Protein AF-A0A660MQM1-F1 (afdb_monomer)

Mean predicted aligned error: 13.82 Å

pLDDT: mean 85.51, std 12.08, range [52.94, 98.5]

Solvent-accessible surface area (backbone atoms only — not comparable to full-atom values): 15554 Å² total; per-residue (Å²): 132,57,75,68,56,52,56,65,70,74,44,92,80,74,88,43,80,90,46,45,64,61,50,50,56,53,50,51,53,49,50,53,49,31,62,73,71,65,38,62,68,62,49,51,54,50,51,55,52,52,52,56,55,58,72,69,56,71,95,75,69,57,78,64,47,53,54,53,54,46,54,52,52,58,48,51,51,52,51,52,53,51,50,53,52,48,52,52,49,51,51,52,50,48,62,68,64,53,67,59,58,64,59,57,53,52,68,70,62,69,57,77,88,80,49,59,73,83,58,49,81,79,53,83,89,75,93,74,59,69,66,56,59,52,48,60,50,53,51,52,56,51,47,54,53,48,45,52,48,51,52,49,29,42,76,71,41,37,18,33,61,46,79,43,82,78,64,86,90,71,44,60,70,61,49,52,48,62,70,48,72,83,46,61,65,92,40,43,48,75,44,70,77,74,83,75,51,76,67,57,67,74,44,63,80,61,59,80,53,61,80,64,57,51,52,69,22,21,37,27,36,25,59,46,62,82,57,42,56,81,48,57,28,57,77,71,64,76,49,53,72,65,61,40,56,50,45,69,65,43,49,64,56,54,50,50,51,42,45,75,73,54,42,77

Nearest PDB structures (foldseek):
  5llb-assembly1_A  TM=9.821E-01  e=1.016E-15  Francisella tularensis subsp. tularensis SCHU S4
  5llf-assembly2_C  TM=9.577E-01  e=6.978E-15  Francisella tularensis subsp. tularensis SCHU S4
  3czq-assembly1_A  TM=9.202E-01  e=5.857E-15  Sinorhizobium meliloti 1021
  4yeg-assembly3_C  TM=8.859E-01  e=1.883E-14  Francisella tularensis
  4yeg-assembly2_D  TM=8.968E-01  e=4.794E-14  Francisella tularensis

Radius of gyration: 28.61 Å; Cα contacts (8 Å, |Δi|>4): 184; chains: 1; bounding box: 84×49×68 Å

Secondary structure (DSSP, 8-state):
--HHHHHHHHS-----TTTHHHHHHHHHHHHHHHHHHT-HHHHHHHHH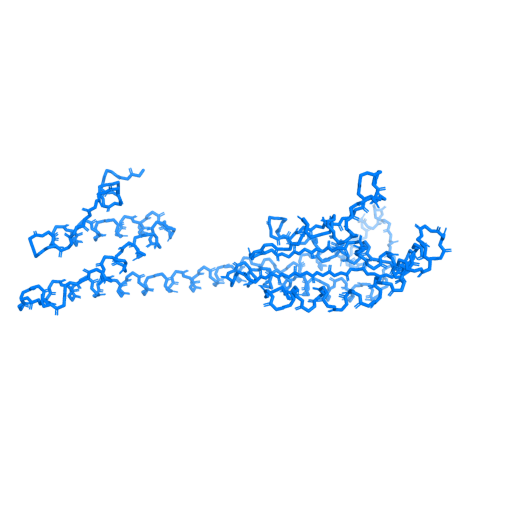HHHHHHHT--SS--HHHHHHHHHHHHHHHHHHHHHHHHHHHHHHHHHHHS--HHHHHHHH---GGGS-HHHHTTS------HHHHHHHHHHHHHHHHHHHHHHHHHHHT-BEEEEE--STTSSHHHHHHHHHTTS-TTTEEEE---S--HHHHHS-TTHHHHTTPPPTT-EEEEES-GGGGGTHHHHHT-S-HHHHHHHHHHHHHHHHHHHHTTB-

Foldseek 3Di:
DDPLLCVLPVDPDQPDLVCLVVVLVSLVVVVVVCVVVVPLVVLVVSLVSLVVNLVVDDPDDDPSRVVSVVVSVVVSVVSVVVSVVVVVVVVVVVVVVPDCVLVVVVVVDDDPVRDPPVCNVVDDDDDDDPVVNVVVNVLVVVLVVLQVVLVVQQVVQAFEEAEDDDDPPPCRVVVLCSNPVPHDPVQEEEDEDDDDDPVCVVDDVCVVVVVQGGGGSHHYYYPHDSCCLVPVCVVVVVDDPVRSVVCVVCVVVVVVVCVVVRYD

Structure (mmCIF, N/CA/C/O backbone):
data_AF-A0A660MQM1-F1
#
_entry.id   AF-A0A660MQM1-F1
#
loop_
_atom_site.group_PDB
_atom_site.id
_atom_site.type_symbol
_atom_site.label_atom_id
_atom_site.label_alt_id
_atom_site.label_comp_id
_atom_site.label_asym_id
_atom_site.label_entity_id
_atom_site.label_seq_id
_atom_site.pdbx_PDB_ins_code
_atom_site.Cartn_x
_atom_site.Cartn_y
_atom_site.Cartn_z
_atom_site.occupancy
_atom_site.B_iso_or_equiv
_atom_site.auth_seq_id
_atom_site.auth_comp_id
_atom_site.auth_asym_id
_atom_site.auth_atom_id
_atom_site.pdbx_PDB_model_num
ATOM 1 N N . MET A 1 1 ? -9.120 -16.409 31.999 1.00 52.94 1 MET A N 1
ATOM 2 C CA . MET A 1 1 ? -10.488 -15.878 31.788 1.00 52.94 1 MET A CA 1
ATOM 3 C C . MET A 1 1 ? -11.393 -16.394 32.896 1.00 52.94 1 MET A C 1
ATOM 5 O O . MET A 1 1 ? -11.226 -17.544 33.281 1.00 52.94 1 MET A O 1
ATOM 9 N N . SER A 1 2 ? -12.263 -15.558 33.475 1.00 59.19 2 SER A N 1
ATOM 10 C CA . SER A 1 2 ? -13.121 -15.989 34.592 1.00 59.19 2 SER A CA 1
ATOM 11 C C . SER A 1 2 ? -14.098 -17.085 34.143 1.00 59.19 2 SER A C 1
ATOM 13 O O . SER A 1 2 ? -14.509 -17.108 32.983 1.00 59.19 2 SER A O 1
ATOM 15 N N . SER A 1 3 ? -14.488 -17.971 35.067 1.00 67.50 3 SER A N 1
ATOM 16 C CA . SER A 1 3 ? -15.565 -18.956 34.847 1.00 67.50 3 SER A CA 1
ATOM 17 C C . SER A 1 3 ? -16.834 -18.285 34.293 1.00 67.50 3 SER A C 1
ATOM 19 O O . SER A 1 3 ? -17.452 -18.785 33.358 1.00 67.50 3 SER A O 1
ATOM 21 N N . LEU A 1 4 ? -17.128 -17.074 34.781 1.00 63.91 4 LEU A N 1
ATOM 22 C CA . LEU A 1 4 ? -18.258 -16.240 34.372 1.00 63.91 4 LEU A CA 1
ATOM 23 C C . LEU A 1 4 ? -18.193 -15.785 32.902 1.00 63.91 4 LEU A C 1
ATOM 25 O O . LEU A 1 4 ? -19.193 -15.824 32.192 1.00 63.91 4 LEU A O 1
ATOM 29 N N . PHE A 1 5 ? -17.007 -15.406 32.412 1.00 65.88 5 PHE A N 1
ATOM 30 C CA . PHE A 1 5 ? -16.815 -15.028 31.009 1.00 65.88 5 PHE A CA 1
ATOM 31 C C . PHE A 1 5 ? -17.070 -16.216 30.079 1.00 65.88 5 PHE A C 1
ATOM 33 O O . PHE A 1 5 ? -17.827 -16.120 29.120 1.00 65.88 5 PHE A O 1
ATOM 40 N N . TYR A 1 6 ? -16.505 -17.378 30.403 1.00 66.69 6 TYR A N 1
ATOM 41 C CA . TYR A 1 6 ? -16.758 -18.591 29.628 1.00 66.69 6 TYR A CA 1
ATOM 42 C C . TYR A 1 6 ? -18.241 -18.980 29.620 1.00 66.69 6 TYR A C 1
ATOM 44 O O . TYR A 1 6 ? -18.766 -19.372 28.579 1.00 66.69 6 TYR A O 1
ATOM 52 N N . GLN A 1 7 ? -18.930 -18.838 30.754 1.00 66.25 7 GLN A N 1
ATOM 53 C CA . GLN A 1 7 ? -20.357 -19.138 30.868 1.00 66.25 7 GLN A CA 1
ATOM 54 C C . GLN A 1 7 ? -21.229 -18.228 29.995 1.00 66.25 7 GLN A C 1
ATOM 56 O O . GLN A 1 7 ? -22.170 -18.729 29.385 1.00 66.25 7 GLN A O 1
ATOM 61 N N . ILE A 1 8 ? -20.901 -16.938 29.890 1.00 70.12 8 ILE A N 1
ATOM 62 C CA . ILE A 1 8 ? -21.661 -15.974 29.080 1.00 70.12 8 ILE A CA 1
ATOM 63 C C . ILE A 1 8 ? -21.422 -16.157 27.574 1.00 70.12 8 ILE A C 1
ATOM 65 O O . ILE A 1 8 ? -22.344 -16.013 26.769 1.00 70.12 8 ILE A O 1
ATOM 69 N N . PHE A 1 9 ? -20.197 -16.491 27.167 1.00 69.56 9 PHE A N 1
ATOM 70 C CA . PHE A 1 9 ? -19.832 -16.503 25.748 1.00 69.56 9 PHE A CA 1
ATOM 71 C C . PHE A 1 9 ? -19.998 -17.855 25.054 1.00 69.56 9 PHE A C 1
ATOM 73 O O . PHE A 1 9 ? -20.369 -17.863 23.879 1.00 69.56 9 PHE A O 1
ATOM 80 N N . ASN A 1 10 ? -19.792 -18.974 25.760 1.00 64.50 10 ASN A N 1
ATOM 81 C CA . ASN A 1 10 ? -19.899 -20.320 25.177 1.00 64.50 10 ASN A CA 1
ATOM 82 C C . ASN A 1 10 ? -21.278 -20.974 25.341 1.00 64.50 10 ASN A C 1
ATOM 84 O O . ASN A 1 10 ? -21.528 -22.004 24.717 1.00 64.50 10 ASN A O 1
ATOM 88 N N . LYS A 1 11 ? -22.182 -20.421 26.161 1.00 62.97 11 LYS A N 1
ATOM 89 C CA . LYS A 1 11 ? -23.572 -20.895 26.213 1.00 62.97 11 LYS A CA 1
ATOM 90 C C . LYS A 1 11 ? -24.420 -20.174 25.162 1.00 62.97 11 LYS A C 1
ATOM 92 O O . LYS A 1 11 ? -24.306 -18.961 24.977 1.00 62.97 11 LYS A O 1
ATOM 97 N N . ASN A 1 12 ? -25.315 -20.918 24.513 1.00 63.78 12 ASN A N 1
ATOM 98 C CA . ASN A 1 12 ? -26.429 -20.341 23.761 1.00 63.78 12 ASN A CA 1
ATOM 99 C C . ASN A 1 12 ? -27.420 -19.748 24.768 1.00 63.78 12 ASN A C 1
ATOM 101 O O . ASN A 1 12 ? -28.274 -20.454 25.298 1.00 63.78 12 ASN A O 1
ATOM 105 N N . ILE A 1 13 ? -27.235 -18.472 25.097 1.00 65.88 13 ILE A N 1
ATOM 106 C CA . ILE A 1 13 ? -28.123 -17.729 25.991 1.00 65.88 13 ILE A CA 1
ATOM 107 C C . ILE A 1 13 ? -29.263 -17.156 25.151 1.00 65.88 13 ILE A C 1
ATOM 109 O O . ILE A 1 13 ? -29.023 -16.349 24.257 1.00 65.88 13 ILE A O 1
ATOM 113 N N . GLU A 1 14 ? -30.495 -17.561 25.450 1.00 67.25 14 GLU A N 1
ATOM 114 C CA . GLU A 1 14 ? -31.706 -16.876 24.991 1.00 67.25 14 GLU A CA 1
ATOM 115 C C . GLU A 1 14 ? -32.178 -15.931 26.104 1.00 67.25 14 GLU A C 1
ATOM 117 O O . GLU A 1 14 ? -32.381 -16.368 27.237 1.00 67.25 14 GLU A O 1
ATOM 122 N N . LEU A 1 15 ? -32.364 -14.644 25.795 1.00 65.06 15 LEU A N 1
ATOM 123 C CA . LEU A 1 15 ? -32.840 -13.635 26.752 1.00 65.06 15 LEU A CA 1
ATOM 124 C C . LEU A 1 15 ? -34.351 -13.787 27.020 1.00 65.06 15 LEU A C 1
ATOM 126 O O . LEU A 1 15 ? -35.179 -13.018 26.522 1.00 65.06 15 LEU A O 1
ATOM 130 N N . LYS A 1 16 ? -34.713 -14.807 27.800 1.00 68.19 16 LYS A N 1
ATOM 131 C CA . LYS A 1 16 ? -36.060 -14.985 28.365 1.00 68.19 16 LYS A CA 1
ATOM 132 C C . LYS A 1 16 ? -36.211 -14.150 29.642 1.00 68.19 16 LYS A C 1
ATOM 134 O O . LYS A 1 16 ? -35.216 -13.850 30.297 1.00 68.19 16 LYS A O 1
ATOM 139 N N . GLU A 1 17 ? -37.443 -13.756 29.970 1.00 65.94 17 GLU A N 1
ATOM 140 C CA . GLU A 1 17 ? -37.772 -12.857 31.099 1.00 65.94 17 GLU A CA 1
ATOM 141 C C . GLU A 1 17 ? -37.164 -13.310 32.439 1.00 65.94 17 GLU A C 1
ATOM 143 O O . GLU A 1 17 ? -36.700 -12.506 33.238 1.00 65.94 17 GLU A O 1
ATOM 148 N N . ASP A 1 18 ? -37.092 -14.615 32.670 1.00 68.38 18 ASP A N 1
ATOM 149 C CA . ASP A 1 18 ? -36.537 -15.231 33.874 1.00 68.38 18 ASP A CA 1
ATOM 150 C C . ASP A 1 18 ? -35.003 -15.154 33.970 1.00 68.38 18 ASP A C 1
ATOM 152 O O . ASP A 1 18 ? -34.456 -15.235 35.066 1.00 68.38 18 ASP A O 1
ATOM 156 N N . VAL A 1 19 ? -34.303 -14.951 32.849 1.00 74.50 19 VAL A N 1
ATOM 157 C CA . VAL A 1 19 ? -32.832 -15.013 32.760 1.00 74.50 19 VAL A CA 1
ATOM 158 C C . VAL A 1 19 ? -32.189 -13.623 32.679 1.00 74.50 19 VAL A C 1
ATOM 160 O O . VAL A 1 19 ? -31.012 -13.461 33.003 1.00 74.50 19 VAL A O 1
ATOM 163 N N . ILE A 1 20 ? -32.939 -12.593 32.267 1.00 73.19 20 ILE A N 1
ATOM 164 C CA . ILE A 1 20 ? -32.380 -11.258 31.985 1.00 73.19 20 ILE A CA 1
ATOM 165 C C . ILE A 1 20 ? -31.760 -10.609 33.229 1.00 73.19 20 ILE A C 1
ATOM 167 O O . ILE A 1 20 ? -30.700 -9.989 33.129 1.00 73.19 20 ILE A O 1
ATOM 171 N N . LYS A 1 21 ? -32.383 -10.756 34.404 1.00 75.38 21 LYS A N 1
ATOM 172 C CA . LYS A 1 21 ? -31.859 -10.165 35.647 1.00 75.38 21 LYS A CA 1
ATOM 173 C C . LYS A 1 21 ? -30.511 -10.756 36.045 1.00 75.38 21 LYS A C 1
ATOM 175 O O . LYS A 1 21 ? -29.584 -9.999 36.321 1.00 75.38 21 LYS A O 1
ATOM 180 N N . ASP A 1 22 ? -30.395 -12.080 36.024 1.00 79.50 22 ASP A N 1
ATOM 181 C CA . ASP A 1 22 ? -29.149 -12.772 36.365 1.00 79.50 22 ASP A CA 1
ATOM 182 C C . ASP A 1 22 ? -28.054 -12.455 35.341 1.00 79.50 22 ASP A C 1
ATOM 184 O O . ASP A 1 22 ? -26.921 -12.136 35.707 1.00 79.50 22 ASP A O 1
ATOM 188 N N . PHE A 1 23 ? -28.422 -12.418 34.056 1.00 82.62 23 PHE A N 1
ATOM 189 C CA . PHE A 1 23 ? -27.526 -12.003 32.983 1.00 82.62 23 PHE A CA 1
ATOM 190 C C . PHE A 1 23 ? -26.985 -10.584 33.199 1.00 82.62 23 PHE A C 1
ATOM 192 O O . PHE A 1 23 ? -25.776 -10.377 33.112 1.00 82.62 23 PHE A O 1
ATOM 199 N N . LEU A 1 24 ? -27.843 -9.611 33.526 1.00 82.50 24 LEU A N 1
ATOM 200 C CA . LEU A 1 24 ? -27.418 -8.234 33.798 1.00 82.50 24 LEU A CA 1
ATOM 201 C C . LEU A 1 24 ? -26.440 -8.155 34.973 1.00 82.50 24 LEU A C 1
ATOM 203 O O . LEU A 1 24 ? -25.422 -7.476 34.865 1.00 82.50 24 LEU A O 1
ATOM 207 N N . VAL A 1 25 ? -26.697 -8.883 36.063 1.00 84.88 25 VAL A N 1
ATOM 208 C CA . VAL A 1 25 ? -25.794 -8.924 37.226 1.00 84.88 25 VAL A CA 1
ATOM 209 C C . VAL A 1 25 ? -24.417 -9.466 36.841 1.00 84.88 25 VAL A C 1
ATOM 211 O O . VAL A 1 25 ? -23.388 -8.924 37.256 1.00 84.88 25 VAL A O 1
ATOM 214 N N . ASP A 1 26 ? -24.374 -10.533 36.049 1.00 86.31 26 ASP A N 1
ATOM 215 C CA . ASP A 1 26 ? -23.117 -11.165 35.654 1.00 86.31 26 ASP A CA 1
ATOM 216 C C . ASP A 1 26 ? -22.329 -10.321 34.652 1.00 86.31 26 ASP A C 1
ATOM 218 O O . ASP A 1 26 ? -21.102 -10.200 34.748 1.00 86.31 26 ASP A O 1
ATOM 222 N N . VAL A 1 27 ? -23.034 -9.677 33.727 1.00 87.25 27 VAL A N 1
ATOM 223 C CA . VAL A 1 27 ? -22.448 -8.756 32.759 1.00 87.25 27 VAL A CA 1
ATOM 224 C C . VAL A 1 27 ? -21.935 -7.485 33.449 1.00 87.25 27 VAL A C 1
ATOM 226 O O . VAL A 1 27 ? -20.837 -7.035 33.121 1.00 87.25 27 VAL A O 1
ATOM 229 N N . GLU A 1 28 ? -22.639 -6.941 34.448 1.00 89.44 28 GLU A N 1
ATOM 230 C CA . GLU A 1 28 ? -22.150 -5.801 35.241 1.00 89.44 28 GLU A CA 1
ATOM 231 C C . GLU A 1 28 ? -20.872 -6.152 36.016 1.00 89.44 28 GLU A C 1
ATOM 233 O O . GLU A 1 28 ? -19.922 -5.362 36.038 1.00 89.44 28 GLU A O 1
ATOM 238 N N . LYS A 1 29 ? -20.789 -7.361 36.591 1.00 88.75 29 LYS A N 1
ATOM 239 C CA . LYS A 1 29 ? -19.556 -7.856 37.232 1.00 88.75 29 LYS A CA 1
ATOM 240 C C . LYS A 1 29 ? -18.401 -7.962 36.240 1.00 88.75 29 LYS A C 1
ATOM 242 O O . LYS A 1 29 ? -17.284 -7.563 36.571 1.00 88.75 29 LYS A O 1
ATOM 247 N N . LEU A 1 30 ? -18.646 -8.501 35.043 1.00 88.25 30 LEU A N 1
ATOM 248 C CA . LEU A 1 30 ? -17.622 -8.592 33.997 1.00 88.25 30 LEU A CA 1
ATOM 249 C C . LEU A 1 30 ? -17.173 -7.213 33.526 1.00 88.25 30 LEU A C 1
ATOM 251 O O . LEU A 1 30 ? -15.975 -6.988 33.394 1.00 88.25 30 LEU A O 1
ATOM 255 N N . PHE A 1 31 ? -18.110 -6.292 33.318 1.00 90.44 31 PHE A N 1
ATOM 256 C CA . PHE A 1 31 ? -17.800 -4.929 32.909 1.00 90.44 31 PHE A CA 1
ATOM 257 C C . PHE A 1 31 ? -16.920 -4.230 33.936 1.00 90.44 31 PHE A C 1
ATOM 259 O O . PHE A 1 31 ? -15.845 -3.759 33.574 1.00 90.44 31 PHE A O 1
ATOM 266 N N . LYS A 1 32 ? -17.295 -4.266 35.220 1.00 90.44 32 LYS A N 1
ATOM 267 C CA . LYS A 1 32 ? -16.478 -3.691 36.294 1.00 90.44 32 LYS A CA 1
ATOM 268 C C . LYS A 1 32 ? -15.080 -4.308 36.331 1.00 90.44 32 LYS A C 1
ATOM 270 O O . LYS A 1 32 ? -14.090 -3.585 36.393 1.00 90.44 32 LYS A O 1
ATOM 275 N N . LYS A 1 33 ? -14.994 -5.634 36.217 1.00 89.12 33 LYS A N 1
ATOM 276 C CA . LYS A 1 33 ? -13.713 -6.338 36.173 1.00 89.12 33 LYS A CA 1
ATOM 277 C C . LYS A 1 33 ? -12.849 -5.892 34.990 1.00 89.12 33 LYS A C 1
ATOM 279 O O . LYS A 1 33 ? -11.678 -5.602 35.176 1.00 89.12 33 LYS A O 1
ATOM 284 N N . PHE A 1 34 ? -13.403 -5.802 33.783 1.00 88.81 34 PHE A N 1
ATOM 285 C CA . PHE A 1 34 ? -12.628 -5.368 32.618 1.00 88.81 34 PHE A CA 1
ATOM 286 C C . PHE A 1 34 ? -12.231 -3.896 32.674 1.00 88.81 34 PHE A C 1
ATOM 288 O O . PHE A 1 34 ? -11.191 -3.527 32.134 1.00 88.81 34 PHE A O 1
ATOM 295 N N . GLN A 1 35 ? -13.021 -3.055 33.343 1.00 87.81 35 GLN A N 1
ATOM 296 C CA . GLN A 1 35 ? -12.625 -1.679 33.633 1.00 87.81 35 GLN A CA 1
ATOM 297 C C . GLN A 1 35 ? -11.421 -1.627 34.582 1.00 87.81 35 GLN A C 1
ATOM 299 O O . GLN A 1 35 ? -10.497 -0.857 34.324 1.00 87.81 35 GLN A O 1
ATOM 304 N N . GLU A 1 36 ? -11.422 -2.442 35.642 1.00 88.00 36 GLU A N 1
ATOM 305 C CA . GLU A 1 36 ? -10.311 -2.568 36.600 1.00 88.00 36 GLU A CA 1
ATOM 306 C C . GLU A 1 36 ? -9.051 -3.146 35.936 1.00 88.00 36 GLU A C 1
ATOM 308 O O . GLU A 1 36 ? -7.959 -2.609 36.116 1.00 88.00 36 GLU A O 1
ATOM 313 N N . ASP A 1 37 ? -9.216 -4.180 35.108 1.00 84.75 37 ASP A N 1
ATOM 314 C CA . ASP A 1 37 ? -8.134 -4.848 34.375 1.00 84.75 37 ASP A CA 1
ATOM 315 C C . ASP A 1 37 ? -7.625 -4.014 33.175 1.00 84.75 37 ASP A C 1
ATOM 317 O O . ASP A 1 37 ? -6.571 -4.306 32.609 1.00 84.75 37 ASP A O 1
ATOM 321 N N . GLY A 1 38 ? -8.363 -2.978 32.758 1.00 82.25 38 GLY A N 1
ATOM 322 C CA . GLY A 1 38 ? -8.051 -2.179 31.568 1.00 82.25 38 GLY A CA 1
ATOM 323 C C . GLY A 1 38 ? -8.190 -2.942 30.242 1.00 82.25 38 GLY A C 1
ATOM 324 O O . GLY A 1 38 ? -7.582 -2.557 29.242 1.00 82.25 38 GLY A O 1
ATOM 325 N N . ASP A 1 39 ? -8.978 -4.016 30.215 1.00 84.88 39 ASP A N 1
ATOM 326 C CA . ASP A 1 39 ? -9.091 -4.949 29.090 1.00 84.88 39 ASP A CA 1
ATOM 327 C C . ASP A 1 39 ? -10.137 -4.484 28.060 1.00 84.88 39 ASP A C 1
ATOM 329 O O . ASP A 1 39 ? -11.302 -4.894 28.051 1.00 84.88 39 ASP A O 1
ATOM 333 N N . ILE A 1 40 ? -9.713 -3.568 27.186 1.00 84.56 40 ILE A N 1
ATOM 334 C CA . ILE A 1 40 ? -10.577 -2.945 26.169 1.00 84.56 40 ILE A CA 1
ATOM 335 C C . ILE A 1 40 ? -11.057 -3.952 25.114 1.00 84.56 40 ILE A C 1
ATOM 337 O O . ILE A 1 40 ? -12.174 -3.825 24.605 1.00 84.56 40 ILE A O 1
ATOM 341 N N . ASP A 1 41 ? -10.247 -4.955 24.781 1.00 81.19 41 ASP A N 1
ATOM 342 C CA . ASP A 1 41 ? -10.604 -5.937 23.757 1.00 81.19 41 ASP A CA 1
ATOM 343 C C . ASP A 1 41 ? -11.728 -6.854 24.250 1.00 81.19 41 ASP A C 1
ATOM 345 O O . ASP A 1 41 ? -12.720 -7.045 23.541 1.00 81.19 41 ASP A O 1
ATOM 349 N N . ASN A 1 42 ? -11.658 -7.330 25.496 1.00 85.19 42 ASN A N 1
ATOM 350 C CA . ASN A 1 42 ? -12.753 -8.111 26.073 1.00 85.19 42 ASN A CA 1
ATOM 351 C C . ASN A 1 42 ? -14.019 -7.274 26.318 1.00 85.19 42 ASN A C 1
ATOM 353 O O . ASN A 1 42 ? -15.125 -7.804 26.191 1.00 85.19 42 ASN A O 1
ATOM 357 N N . LEU A 1 43 ? -13.896 -5.964 26.567 1.00 86.31 43 LEU A N 1
ATOM 358 C CA . LEU A 1 43 ? -15.047 -5.049 26.589 1.00 86.31 43 LEU A CA 1
ATOM 359 C C . LEU A 1 43 ? -15.734 -4.933 25.224 1.00 86.31 43 LEU A C 1
ATOM 361 O O . LEU A 1 43 ? -16.962 -4.941 25.159 1.00 86.31 43 LEU A O 1
ATOM 365 N N . ARG A 1 44 ? -14.968 -4.866 24.128 1.00 87.00 44 ARG A N 1
ATOM 366 C CA . ARG A 1 44 ? -15.520 -4.867 22.760 1.00 87.00 44 ARG A CA 1
ATOM 367 C C . ARG A 1 44 ? -16.215 -6.183 22.433 1.00 87.00 44 ARG A C 1
ATOM 369 O O . ARG A 1 44 ? -17.290 -6.187 21.844 1.00 87.00 44 ARG A O 1
ATOM 376 N N . VAL A 1 45 ? -15.626 -7.298 22.850 1.00 85.94 45 VAL A N 1
ATOM 377 C CA . VAL A 1 45 ? -16.223 -8.628 22.685 1.00 85.94 45 VAL A CA 1
ATOM 378 C C . VAL A 1 45 ? -17.541 -8.734 23.470 1.00 85.94 45 VAL A C 1
ATOM 380 O O . VAL A 1 45 ? -18.534 -9.222 22.929 1.00 85.94 45 VAL A O 1
ATOM 383 N N . LEU A 1 46 ? -17.594 -8.201 24.696 1.00 86.81 46 LEU A N 1
ATOM 384 C CA . LEU A 1 46 ? -18.814 -8.113 25.513 1.00 86.81 46 LEU A CA 1
ATOM 385 C C . LEU A 1 46 ? -19.891 -7.246 24.876 1.00 86.81 46 LEU A C 1
ATOM 387 O O . LEU A 1 46 ? -21.030 -7.696 24.762 1.00 86.81 46 LEU A O 1
ATOM 391 N N . LYS A 1 47 ? -19.521 -6.058 24.398 1.00 89.31 47 LYS A N 1
ATOM 392 C CA . LYS A 1 47 ? -20.407 -5.172 23.641 1.00 89.31 47 LYS A CA 1
ATOM 393 C C . LYS A 1 47 ? -21.069 -5.912 22.472 1.00 89.31 47 LYS A C 1
ATOM 395 O O . LYS A 1 47 ? -22.293 -5.989 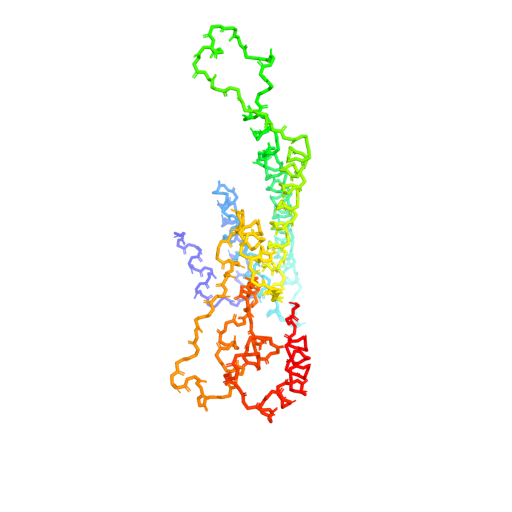22.415 1.00 89.31 47 LYS A O 1
ATOM 400 N N . ASN A 1 48 ? -20.265 -6.513 21.594 1.00 87.31 48 ASN A N 1
ATOM 401 C CA . ASN A 1 48 ? -20.760 -7.183 20.387 1.00 87.31 48 ASN A CA 1
ATOM 402 C C . ASN A 1 48 ? -21.697 -8.356 20.719 1.00 87.31 48 ASN A C 1
ATOM 404 O O . ASN A 1 48 ? -22.672 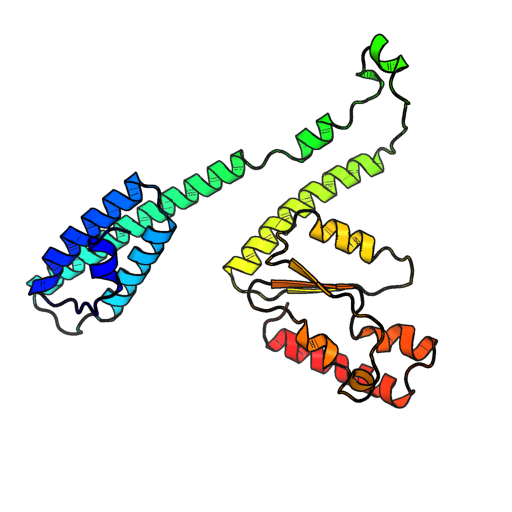-8.604 20.012 1.00 87.31 48 ASN A O 1
ATOM 408 N N . LYS A 1 49 ? -21.421 -9.090 21.806 1.00 85.06 49 LYS A N 1
ATOM 409 C CA . LYS A 1 49 ? -22.293 -10.180 22.262 1.00 85.06 49 LYS A CA 1
ATOM 410 C C . LYS A 1 49 ? -23.657 -9.655 22.709 1.00 85.06 49 LYS A C 1
ATOM 412 O O . LYS A 1 49 ? -24.663 -10.273 22.379 1.00 85.06 49 LYS A O 1
ATOM 417 N N . ILE A 1 50 ? -23.696 -8.541 23.439 1.00 86.12 50 ILE A N 1
ATOM 418 C CA . ILE A 1 50 ? -24.948 -7.921 23.896 1.00 86.12 50 ILE A CA 1
ATOM 419 C C . ILE A 1 50 ? -25.749 -7.386 22.706 1.00 86.12 50 ILE A C 1
ATOM 421 O O . ILE A 1 50 ? -26.943 -7.655 22.627 1.00 86.12 50 ILE A O 1
ATOM 425 N N . GLU A 1 51 ? -25.097 -6.710 21.756 1.00 87.12 51 GLU A N 1
ATOM 426 C CA . GLU A 1 51 ? -25.736 -6.233 20.519 1.00 87.12 51 GLU A CA 1
ATOM 427 C C . GLU A 1 51 ? -26.413 -7.382 19.761 1.00 87.12 51 GLU A C 1
ATOM 429 O O . GLU A 1 51 ? -27.608 -7.319 19.479 1.00 87.12 51 GLU A O 1
ATOM 434 N N . HIS A 1 52 ? -25.697 -8.487 19.541 1.00 84.38 52 HIS A N 1
ATOM 435 C CA . HIS A 1 52 ? -26.259 -9.667 18.881 1.00 84.38 52 HIS A CA 1
ATOM 436 C C . HIS A 1 52 ? -27.438 -10.278 19.661 1.00 84.38 52 HIS A C 1
ATOM 438 O O . HIS A 1 52 ? -28.405 -10.770 19.077 1.00 84.38 52 HIS A O 1
ATOM 444 N N . LEU A 1 53 ? -27.383 -10.292 20.995 1.00 81.25 53 LEU A N 1
ATOM 445 C CA . LEU A 1 53 ? -28.499 -10.787 21.805 1.00 81.25 53 LEU A CA 1
ATOM 446 C C . LEU A 1 53 ? -29.731 -9.874 21.685 1.00 81.25 53 LEU A C 1
ATOM 448 O O . LEU A 1 53 ? -30.855 -10.374 21.618 1.00 81.25 53 LEU A O 1
ATOM 452 N N . LEU A 1 54 ? -29.538 -8.558 21.586 1.00 82.25 54 LEU A N 1
ATOM 453 C CA . LEU A 1 54 ? -30.618 -7.592 21.365 1.00 82.25 54 LEU A CA 1
ATOM 454 C C . LEU A 1 54 ? -31.222 -7.684 19.957 1.00 82.25 54 LEU A C 1
ATOM 456 O O . LEU A 1 54 ? -32.427 -7.485 19.804 1.00 82.25 54 LEU A O 1
ATOM 460 N N . GLU A 1 55 ? -30.442 -8.052 18.939 1.00 82.06 55 GLU A N 1
ATOM 461 C CA . GLU A 1 55 ? -30.965 -8.328 17.589 1.00 82.06 55 GLU A CA 1
ATOM 462 C C . GLU A 1 55 ? -31.946 -9.510 17.579 1.00 82.06 55 GLU A C 1
ATOM 464 O O . GLU A 1 55 ? -32.915 -9.518 16.818 1.00 82.06 55 GLU A O 1
ATOM 469 N N . SER A 1 56 ? -31.750 -10.483 18.476 1.00 77.31 56 SER A N 1
ATOM 470 C CA . SER A 1 56 ? -32.627 -11.653 18.631 1.00 77.31 56 SER A CA 1
ATOM 471 C C . SER A 1 56 ? -33.896 -11.402 19.469 1.00 77.31 56 SER A C 1
ATOM 473 O O . SER A 1 56 ? -34.625 -12.337 19.804 1.00 77.31 56 SER A O 1
ATOM 475 N N . LYS A 1 57 ? -34.194 -10.138 19.801 1.00 77.75 57 LYS A N 1
ATOM 476 C CA . LYS A 1 57 ? -35.323 -9.737 20.655 1.00 77.75 57 LYS A CA 1
ATOM 477 C C . LYS A 1 57 ? -36.695 -10.135 20.069 1.00 77.75 57 LYS A C 1
ATOM 479 O O . LYS A 1 57 ? -36.979 -9.856 18.899 1.00 77.75 57 LYS A O 1
ATOM 484 N N . PRO A 1 58 ? -37.615 -10.702 20.877 1.00 76.62 58 PRO A N 1
ATOM 485 C CA . PRO A 1 58 ? -38.968 -11.039 20.429 1.00 76.62 58 PRO A CA 1
ATOM 486 C C . PRO A 1 58 ? -39.785 -9.808 20.002 1.00 76.62 58 PRO A C 1
ATOM 488 O O . PRO A 1 58 ? -39.783 -8.777 20.673 1.00 76.62 58 PRO A O 1
ATOM 491 N N . LYS A 1 59 ? -40.583 -9.930 18.929 1.00 75.50 59 LYS A N 1
ATOM 492 C CA . LYS A 1 59 ? -41.442 -8.832 18.423 1.00 75.50 59 LYS A CA 1
ATOM 493 C C . LYS A 1 59 ? -42.572 -8.423 19.380 1.00 75.50 59 LYS A C 1
ATOM 495 O O . LYS A 1 59 ? -43.048 -7.291 19.316 1.00 75.50 59 LYS A O 1
ATOM 500 N N . LYS A 1 60 ? -43.038 -9.334 20.240 1.00 77.56 60 LYS A N 1
ATOM 501 C CA . LYS A 1 60 ? -44.060 -9.072 21.265 1.00 77.56 60 LYS A CA 1
ATOM 502 C C . LYS A 1 60 ? -43.461 -9.339 22.639 1.00 77.56 60 LYS A C 1
ATOM 504 O O . LYS A 1 60 ? -42.960 -10.428 22.882 1.00 77.56 60 LYS A O 1
ATOM 509 N N . LEU A 1 61 ? -43.542 -8.341 23.512 1.00 77.38 61 LEU A N 1
ATOM 510 C CA . LEU A 1 61 ? -42.974 -8.357 24.859 1.00 77.38 61 LEU A CA 1
ATOM 511 C C . LEU A 1 61 ? -44.046 -7.954 25.871 1.00 77.38 61 LEU A C 1
ATOM 513 O O . LEU A 1 61 ? -44.847 -7.050 25.595 1.00 77.38 61 LEU A O 1
ATOM 517 N N . THR A 1 62 ? -44.023 -8.583 27.043 1.00 81.56 62 THR A N 1
ATOM 518 C CA . THR A 1 62 ? -44.809 -8.148 28.202 1.00 81.56 62 THR A CA 1
ATOM 519 C C . THR A 1 62 ? -44.319 -6.782 28.701 1.00 81.56 62 THR A C 1
ATOM 521 O O . THR A 1 62 ? -43.276 -6.266 28.284 1.00 81.56 62 THR A O 1
ATOM 524 N N . LYS A 1 63 ? -45.089 -6.136 29.584 1.00 80.50 63 LYS A N 1
ATOM 525 C CA . LYS A 1 63 ? -44.707 -4.834 30.158 1.00 80.50 63 LYS A CA 1
ATOM 526 C C . LYS A 1 63 ? -43.425 -4.932 30.992 1.00 80.50 63 LYS A C 1
ATOM 528 O O . LYS A 1 63 ? -42.631 -3.991 30.969 1.00 80.50 63 LYS A O 1
ATOM 533 N N . ASP A 1 64 ? -43.222 -6.053 31.675 1.00 76.00 64 ASP A N 1
ATOM 534 C CA . ASP A 1 64 ? -42.051 -6.281 32.519 1.00 76.00 64 ASP A CA 1
ATOM 535 C C . ASP A 1 64 ? -40.817 -6.624 31.678 1.00 76.00 64 ASP A C 1
ATOM 537 O O . ASP A 1 64 ? -39.787 -5.973 31.851 1.00 76.00 64 ASP A O 1
ATOM 541 N N . ALA A 1 65 ? -40.949 -7.449 30.632 1.00 75.56 65 ALA A N 1
ATOM 542 C CA . ALA A 1 65 ? -39.864 -7.664 29.671 1.00 75.56 65 ALA A CA 1
ATOM 543 C C . ALA A 1 65 ? -39.397 -6.366 29.008 1.00 75.56 65 ALA A C 1
ATOM 545 O O . ALA A 1 65 ? -38.205 -6.138 28.833 1.00 75.56 65 ALA A O 1
ATOM 546 N N . LYS A 1 66 ? -40.320 -5.464 28.647 1.00 81.56 66 LYS A N 1
ATOM 547 C CA . LYS A 1 66 ? -39.941 -4.162 28.072 1.00 81.56 66 LYS A CA 1
ATOM 548 C C . LYS A 1 66 ? -39.056 -3.347 29.014 1.00 81.56 66 LYS A C 1
ATOM 550 O O . LYS A 1 66 ? -38.164 -2.655 28.533 1.00 81.56 66 LYS A O 1
ATOM 555 N N . ARG A 1 67 ? -39.303 -3.409 30.327 1.00 82.62 67 ARG A N 1
ATOM 556 C CA . ARG A 1 67 ? -38.469 -2.735 31.333 1.00 82.62 67 ARG A CA 1
ATOM 557 C C . ARG A 1 67 ? -37.099 -3.393 31.437 1.00 82.62 67 ARG A C 1
ATOM 559 O O . ARG A 1 67 ? -36.106 -2.686 31.501 1.00 82.62 67 ARG A O 1
ATOM 566 N N . GLU A 1 68 ? -37.044 -4.717 31.404 1.00 81.75 68 GLU A N 1
ATOM 567 C CA . GLU A 1 68 ? -35.794 -5.471 31.517 1.00 81.75 68 GLU A CA 1
ATOM 568 C C . GLU A 1 68 ? -34.889 -5.310 30.294 1.00 81.75 68 GLU A C 1
ATOM 570 O O . GLU A 1 68 ? -33.711 -5.004 30.439 1.00 81.75 68 GLU A O 1
ATOM 575 N N . TYR A 1 69 ? -35.439 -5.400 29.081 1.00 83.31 69 TYR A N 1
ATOM 576 C CA . TYR A 1 69 ? -34.683 -5.112 27.859 1.00 83.31 69 TYR A CA 1
ATOM 577 C C . TYR A 1 69 ? -34.182 -3.666 27.820 1.00 83.31 69 TYR A C 1
ATOM 579 O O . TYR A 1 69 ? -33.081 -3.427 27.339 1.00 83.31 69 TYR A O 1
ATOM 587 N N . LYS A 1 70 ? -34.951 -2.713 28.367 1.00 85.88 70 LYS A N 1
ATOM 588 C CA . LYS A 1 70 ? -34.495 -1.325 28.493 1.00 85.88 70 LYS A CA 1
ATOM 589 C C . LYS A 1 70 ? -33.256 -1.214 29.389 1.00 85.88 70 LYS A C 1
ATOM 591 O O . LYS A 1 70 ? -32.363 -0.449 29.069 1.00 85.88 70 LYS A O 1
ATOM 596 N N . LEU A 1 71 ? -33.164 -1.999 30.465 1.00 85.81 71 LEU A N 1
ATOM 597 C CA . LEU A 1 71 ? -31.967 -2.018 31.315 1.00 85.81 71 LEU A CA 1
ATOM 598 C C . LEU A 1 71 ? -30.734 -2.559 30.574 1.00 85.81 71 LEU A C 1
ATOM 600 O O . LEU A 1 71 ? -29.624 -2.107 30.847 1.00 85.81 71 LEU A O 1
ATOM 604 N N . ILE A 1 72 ? -30.919 -3.505 29.644 1.00 85.88 72 ILE A N 1
ATOM 605 C CA . ILE A 1 72 ? -29.839 -3.990 28.770 1.00 85.88 72 ILE A CA 1
ATOM 606 C C . ILE A 1 72 ? -29.419 -2.898 27.780 1.00 85.88 72 ILE A C 1
ATOM 608 O O . ILE A 1 72 ? -28.221 -2.676 27.625 1.00 85.88 72 ILE A O 1
ATOM 612 N N . ASP A 1 73 ? -30.376 -2.200 27.159 1.00 87.12 73 ASP A N 1
ATOM 613 C CA . ASP A 1 73 ? -30.093 -1.061 26.272 1.00 87.12 73 ASP A CA 1
ATOM 614 C C . ASP A 1 73 ? -29.319 0.039 27.033 1.00 87.12 73 ASP A C 1
ATOM 616 O O . ASP A 1 73 ? -28.223 0.420 26.625 1.00 87.12 73 ASP A O 1
ATOM 620 N N . ASP A 1 74 ? -29.804 0.448 28.213 1.00 89.56 74 ASP A N 1
ATOM 621 C CA . ASP A 1 74 ? -29.147 1.440 29.081 1.00 89.56 74 ASP A CA 1
ATOM 622 C C . ASP A 1 74 ? -27.734 0.979 29.514 1.00 89.56 74 ASP A C 1
ATOM 624 O O . ASP A 1 74 ? -26.827 1.780 29.754 1.00 89.56 74 ASP A O 1
ATOM 628 N N . PHE A 1 75 ? -27.515 -0.331 29.657 1.00 89.75 75 PHE A N 1
ATOM 629 C CA . PHE A 1 75 ? -26.199 -0.895 29.956 1.00 89.75 75 PHE A CA 1
ATOM 630 C C . PHE A 1 75 ? -25.267 -0.903 28.735 1.00 89.75 75 PHE A C 1
ATOM 632 O O . PHE A 1 75 ? -24.077 -0.603 28.868 1.00 89.75 75 PHE A O 1
ATOM 639 N N . LEU A 1 76 ? -25.788 -1.200 27.545 1.00 89.12 76 LEU A N 1
ATOM 640 C CA . LEU A 1 76 ? -25.029 -1.127 26.300 1.00 89.12 76 LEU A CA 1
ATOM 641 C C . LEU A 1 76 ? -24.556 0.308 26.025 1.00 89.12 76 LEU A C 1
ATOM 643 O O . LEU A 1 76 ? -23.397 0.507 25.650 1.00 89.12 76 LEU A O 1
ATOM 647 N N . ASP A 1 77 ? -25.402 1.302 26.294 1.00 90.62 77 ASP A N 1
ATOM 648 C CA . ASP A 1 77 ? -25.039 2.720 26.202 1.00 90.62 77 ASP A CA 1
ATOM 649 C C . ASP A 1 77 ? -23.882 3.069 27.149 1.00 90.62 77 ASP A C 1
ATOM 651 O O . ASP A 1 77 ? -22.892 3.667 26.723 1.00 90.62 77 ASP A O 1
ATOM 655 N N . ARG A 1 78 ? -23.918 2.581 28.400 1.00 92.44 78 ARG A N 1
ATOM 656 C CA . ARG A 1 78 ? -22.802 2.735 29.356 1.00 92.44 78 ARG A CA 1
ATOM 657 C C . ARG A 1 78 ? -21.487 2.146 28.829 1.00 92.44 78 ARG A C 1
ATOM 659 O O . ARG A 1 78 ? -20.430 2.756 29.015 1.00 92.44 78 ARG A O 1
ATOM 666 N N . ILE A 1 79 ? -21.521 0.979 28.175 1.00 90.88 79 ILE A N 1
ATOM 667 C CA . ILE A 1 79 ? -20.323 0.388 27.551 1.00 90.88 79 ILE A CA 1
ATOM 668 C C . ILE A 1 79 ? -19.817 1.275 26.410 1.00 90.88 79 ILE A C 1
ATOM 670 O O . ILE A 1 79 ? -18.616 1.545 26.333 1.00 90.88 79 ILE A O 1
ATOM 674 N N . ASN A 1 80 ? -20.712 1.722 25.529 1.00 89.56 80 ASN A N 1
ATOM 675 C CA . ASN A 1 80 ? -20.357 2.556 24.382 1.00 89.56 80 ASN A CA 1
ATOM 676 C C . ASN A 1 80 ? -19.717 3.881 24.820 1.00 89.56 80 ASN A C 1
ATOM 678 O O . ASN A 1 80 ? -18.669 4.257 24.287 1.00 89.56 80 ASN A O 1
ATOM 682 N N . ASP A 1 81 ? -20.278 4.541 25.833 1.00 91.00 81 ASP A N 1
ATOM 683 C CA . ASP A 1 81 ? -19.723 5.770 26.404 1.00 91.00 81 ASP A CA 1
ATOM 684 C C . ASP A 1 81 ? -18.328 5.542 26.992 1.00 91.00 81 ASP A C 1
ATOM 686 O O . ASP A 1 81 ? -17.391 6.301 26.715 1.00 91.00 81 ASP A O 1
ATOM 690 N N . PHE A 1 82 ? -18.149 4.458 27.755 1.00 90.62 82 PHE A N 1
ATOM 691 C CA . PHE A 1 82 ? -16.850 4.106 28.325 1.00 90.62 82 PHE A CA 1
ATOM 692 C C . PHE A 1 82 ? -15.797 3.848 27.240 1.00 90.62 82 PHE A C 1
ATOM 694 O O . PHE A 1 82 ? -14.688 4.389 27.313 1.00 90.62 82 PHE A O 1
ATOM 701 N N . LEU A 1 83 ? -16.141 3.063 26.214 1.00 88.88 83 LEU A N 1
ATOM 702 C CA . LEU A 1 83 ? -15.258 2.794 25.078 1.00 88.88 83 LEU A CA 1
ATOM 703 C C . LEU A 1 83 ? -14.908 4.087 24.331 1.00 88.88 83 LEU A C 1
ATOM 705 O O . LEU A 1 83 ? -13.737 4.308 24.030 1.00 88.88 83 LEU A O 1
ATOM 709 N N . SER A 1 84 ? -15.873 4.988 24.121 1.00 87.94 84 SER A N 1
ATOM 710 C CA . SER A 1 84 ? -15.642 6.290 23.478 1.00 87.94 84 SER A CA 1
ATOM 711 C C . SER A 1 84 ? -14.646 7.156 24.256 1.00 87.94 84 SER A C 1
ATOM 713 O O . SER A 1 84 ? -13.726 7.747 23.678 1.00 87.94 84 SER A O 1
ATOM 715 N N . ILE A 1 85 ? -14.785 7.217 25.585 1.00 90.00 85 ILE A N 1
ATOM 716 C CA . ILE A 1 85 ? -13.860 7.951 26.460 1.00 90.00 85 ILE A CA 1
ATOM 717 C C . ILE A 1 85 ? -12.466 7.327 26.400 1.00 90.00 85 ILE A C 1
ATOM 719 O O . ILE A 1 85 ? -11.478 8.050 26.244 1.00 90.00 85 ILE A O 1
ATOM 723 N N . LYS A 1 86 ? -12.372 5.996 26.488 1.00 86.25 86 LYS A N 1
ATOM 724 C CA . LYS A 1 86 ? -11.091 5.286 26.426 1.00 86.25 86 LYS A CA 1
ATOM 725 C C . LYS A 1 86 ? -10.404 5.454 25.083 1.00 86.25 86 LYS A C 1
ATOM 727 O O . LYS A 1 86 ? -9.203 5.686 25.060 1.00 86.25 86 LYS A O 1
ATOM 732 N N . GLU A 1 87 ? -11.137 5.440 23.979 1.00 83.12 87 GLU A N 1
ATOM 733 C CA . GLU A 1 87 ? -10.580 5.713 22.655 1.00 83.12 87 GLU A CA 1
ATOM 734 C C . GLU A 1 87 ? -10.071 7.151 22.527 1.00 83.12 87 GLU A C 1
ATOM 736 O O . GLU A 1 87 ? -9.004 7.369 21.952 1.00 83.12 87 GLU A O 1
ATOM 741 N N . LYS A 1 88 ? -10.769 8.141 23.101 1.00 83.69 88 LYS A N 1
ATOM 742 C CA . LYS A 1 88 ? -10.273 9.528 23.169 1.00 83.69 88 LYS A CA 1
ATOM 743 C C . LYS A 1 88 ? -9.001 9.637 24.012 1.00 83.69 88 LYS A C 1
ATOM 745 O O . LYS A 1 88 ? -8.059 10.297 23.577 1.00 83.69 88 LYS A O 1
ATOM 750 N N . GLN A 1 89 ? -8.953 8.980 25.174 1.00 83.62 89 GLN A N 1
ATOM 751 C CA . GLN A 1 89 ? -7.759 8.924 26.028 1.00 83.62 89 GLN A CA 1
ATOM 752 C C . GLN A 1 89 ? -6.593 8.257 25.300 1.00 83.62 89 GLN A C 1
ATOM 754 O O . GLN A 1 89 ? -5.517 8.837 25.225 1.00 83.62 89 GLN A O 1
ATOM 759 N N . LEU A 1 90 ? -6.826 7.101 24.675 1.00 78.62 90 LEU A N 1
ATOM 760 C CA . LEU A 1 90 ? -5.818 6.372 23.913 1.00 78.62 90 LEU A CA 1
ATOM 761 C C . LEU A 1 90 ? -5.292 7.214 22.746 1.00 78.62 90 LEU A C 1
ATOM 763 O O . LEU A 1 90 ? -4.086 7.282 22.543 1.00 78.62 90 LEU A O 1
ATOM 767 N N . LYS A 1 91 ? -6.169 7.916 22.014 1.00 73.06 91 LYS A N 1
ATOM 768 C CA . LYS A 1 91 ? -5.775 8.849 20.945 1.00 73.06 91 LYS A CA 1
ATOM 769 C C . LYS A 1 91 ? -4.954 10.024 21.479 1.00 73.06 91 LYS A C 1
ATOM 771 O O . LYS A 1 91 ? -3.983 10.414 20.838 1.00 73.06 91 LYS A O 1
ATOM 776 N N . ALA A 1 92 ? -5.314 10.588 22.632 1.00 75.25 92 ALA A N 1
ATOM 777 C CA . ALA A 1 92 ? -4.570 11.681 23.259 1.00 75.25 92 ALA A CA 1
ATOM 778 C C . ALA A 1 92 ? -3.197 11.222 23.779 1.00 75.25 92 ALA A C 1
ATOM 780 O O . ALA A 1 92 ? -2.195 11.889 23.533 1.00 75.25 92 ALA A O 1
ATOM 781 N N . GLU A 1 93 ? -3.133 10.057 24.425 1.00 68.50 93 GLU A N 1
ATOM 782 C CA . GLU A 1 93 ? -1.888 9.432 24.872 1.00 68.50 93 GLU A CA 1
ATOM 783 C C . GLU A 1 93 ? -0.996 9.043 23.700 1.00 68.50 93 GLU A C 1
ATOM 785 O O . GLU A 1 93 ? 0.201 9.285 23.750 1.00 68.50 93 GLU A O 1
ATOM 790 N N . GLN A 1 94 ? -1.553 8.478 22.627 1.00 66.75 94 GLN A N 1
ATOM 791 C CA . GLN A 1 94 ? -0.813 8.198 21.398 1.00 66.75 94 GLN A CA 1
ATOM 792 C C . GLN A 1 94 ? -0.304 9.492 20.770 1.00 66.75 94 GLN A C 1
ATOM 794 O O . GLN A 1 94 ? 0.859 9.556 20.404 1.00 66.75 94 GLN A O 1
ATOM 799 N N . LYS A 1 95 ? -1.115 10.555 20.720 1.00 64.31 95 LYS A N 1
ATOM 800 C CA . LYS A 1 95 ? -0.680 11.878 20.249 1.00 64.31 95 LYS A CA 1
ATOM 801 C C . LYS A 1 95 ? 0.459 12.460 21.098 1.00 64.31 95 LYS A C 1
ATOM 803 O O . LYS A 1 95 ? 1.318 13.133 20.546 1.00 64.31 95 LYS A O 1
ATOM 808 N N . ALA A 1 96 ? 0.481 12.186 22.403 1.00 59.56 96 ALA A N 1
ATOM 809 C CA . ALA A 1 96 ? 1.557 12.589 23.312 1.00 59.56 96 ALA A CA 1
ATOM 810 C C . ALA A 1 96 ? 2.787 11.654 23.269 1.00 59.56 96 ALA A C 1
ATOM 812 O O . ALA A 1 96 ? 3.899 12.101 23.533 1.00 59.56 96 ALA A O 1
ATOM 813 N N . LYS A 1 97 ? 2.591 10.368 22.942 1.00 53.03 97 LYS A N 1
ATOM 814 C CA . LYS A 1 97 ? 3.627 9.328 22.790 1.00 53.03 97 LYS A CA 1
ATOM 815 C C . LYS A 1 97 ? 4.231 9.263 21.397 1.00 53.03 97 LYS A C 1
ATOM 817 O O . LYS A 1 97 ? 5.257 8.603 21.246 1.00 53.03 97 LYS A O 1
ATOM 822 N N . ILE A 1 98 ? 3.623 9.897 20.390 1.00 53.81 98 ILE A N 1
ATOM 823 C CA . ILE A 1 98 ? 4.321 10.217 19.148 1.00 53.81 98 ILE A CA 1
ATOM 824 C C . ILE A 1 98 ? 5.478 11.105 19.586 1.00 53.81 98 ILE A C 1
ATOM 826 O O . ILE A 1 98 ? 5.332 12.309 19.792 1.00 53.81 98 ILE A O 1
ATOM 830 N N . VAL A 1 99 ? 6.619 10.453 19.807 1.00 54.34 99 VAL A N 1
ATOM 831 C CA . VAL A 1 99 ? 7.914 11.095 19.878 1.00 54.34 99 VAL A CA 1
ATOM 832 C C . VAL A 1 99 ? 7.941 12.009 18.675 1.00 54.34 99 VAL A C 1
ATOM 834 O O . VAL A 1 99 ? 7.599 11.603 17.563 1.00 54.34 99 VAL A O 1
ATOM 837 N N . ASP A 1 100 ? 8.259 13.267 18.920 1.00 58.94 100 ASP A N 1
ATOM 838 C CA . ASP A 1 100 ? 8.518 14.229 17.873 1.00 58.94 100 ASP A CA 1
ATOM 839 C C . ASP A 1 100 ? 9.802 13.743 17.181 1.00 58.94 100 ASP A C 1
ATOM 841 O O . ASP A 1 100 ? 10.909 14.155 17.519 1.00 58.94 100 ASP A O 1
ATOM 845 N N . VAL A 1 101 ? 9.663 12.739 16.302 1.00 52.94 101 VAL A N 1
ATOM 846 C CA . VAL A 1 101 ? 10.758 12.073 15.579 1.00 52.94 101 VAL A CA 1
ATOM 847 C C . VAL A 1 101 ? 11.573 13.139 14.858 1.00 52.94 101 VAL A C 1
ATOM 849 O O . VAL A 1 101 ? 12.792 13.038 14.766 1.00 52.94 101 VAL A O 1
ATOM 852 N N . VAL A 1 102 ? 10.910 14.221 14.441 1.00 53.16 102 VAL A N 1
ATOM 853 C CA . VAL A 1 102 ? 11.544 15.418 13.902 1.00 53.16 102 VAL A CA 1
ATOM 854 C C . VAL A 1 102 ? 12.491 16.050 14.927 1.00 53.16 102 VAL A C 1
ATOM 856 O O . VAL A 1 102 ? 13.654 16.246 14.590 1.00 53.16 102 VAL A O 1
ATOM 859 N N . LYS A 1 103 ? 12.081 16.298 16.179 1.00 60.81 103 LYS A N 1
ATOM 860 C CA . LYS A 1 103 ? 12.987 16.799 17.239 1.00 60.81 103 LYS A CA 1
ATOM 861 C C . LYS A 1 103 ? 14.129 15.844 17.581 1.00 60.81 103 LYS A C 1
ATOM 863 O O . LYS A 1 103 ? 15.247 16.298 17.826 1.00 60.81 103 LYS A O 1
ATOM 868 N N . GLU A 1 104 ? 13.887 14.536 17.610 1.00 59.44 104 GLU A N 1
ATOM 869 C CA . GLU A 1 104 ? 14.942 13.554 17.899 1.00 59.44 104 GLU A CA 1
ATOM 870 C C . GLU A 1 104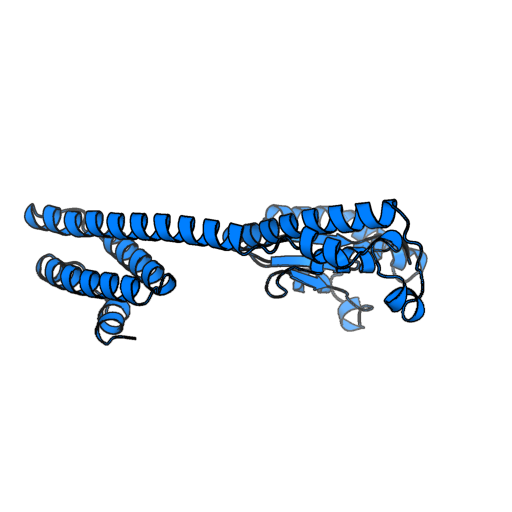 ? 15.988 13.526 16.770 1.00 59.44 104 GLU A C 1
ATOM 872 O O . GLU A 1 104 ? 17.197 13.617 17.013 1.00 59.44 104 GLU A O 1
ATOM 877 N N . VAL A 1 105 ? 15.541 13.544 15.515 1.00 56.03 105 VAL A N 1
ATOM 878 C CA . VAL A 1 105 ? 16.418 13.657 14.344 1.00 56.03 105 VAL A CA 1
ATOM 879 C C . VAL A 1 105 ? 17.119 15.020 14.297 1.00 56.03 105 VAL A C 1
ATOM 881 O O . VAL A 1 105 ? 18.324 15.072 14.047 1.00 56.03 105 VAL A O 1
ATOM 884 N N . GLU A 1 106 ? 16.438 16.125 14.614 1.00 58.66 106 GLU A N 1
ATOM 885 C CA . GLU A 1 106 ? 17.057 17.453 14.756 1.00 58.66 106 GLU A CA 1
ATOM 886 C C . GLU A 1 106 ? 18.172 17.453 15.805 1.00 58.66 106 GLU A C 1
ATOM 888 O O . GLU A 1 106 ? 19.236 18.023 15.567 1.00 58.66 106 GLU A O 1
ATOM 893 N N . SER A 1 107 ? 17.983 16.751 16.926 1.00 61.31 107 SER A N 1
ATOM 894 C CA . SER A 1 107 ? 19.013 16.601 17.961 1.00 61.31 107 SER A CA 1
ATOM 895 C C . SER A 1 107 ? 20.229 15.791 17.486 1.00 61.31 107 SER A C 1
ATOM 897 O O . SER A 1 107 ? 21.346 15.976 17.985 1.00 61.31 107 SER A O 1
ATOM 899 N N . THR A 1 108 ? 20.022 14.932 16.484 1.00 59.66 108 THR A N 1
ATOM 900 C CA . THR A 1 108 ? 21.064 14.102 15.868 1.00 59.66 108 THR A CA 1
ATOM 901 C C . THR A 1 108 ? 21.972 14.941 14.958 1.00 59.66 108 THR A C 1
ATOM 903 O O . THR A 1 108 ? 23.170 14.672 14.847 1.00 59.66 108 THR A O 1
ATOM 906 N N . TYR A 1 109 ? 21.443 16.013 14.357 1.00 61.03 109 TYR A N 1
ATOM 907 C CA . TYR A 1 109 ? 22.197 16.946 13.519 1.00 61.03 109 TYR A CA 1
ATOM 908 C C . TYR A 1 109 ? 22.632 18.192 14.303 1.00 61.03 109 TYR A C 1
ATOM 910 O O . TYR A 1 109 ? 22.003 19.247 14.243 1.00 61.03 109 TYR A O 1
ATOM 918 N N . LYS A 1 110 ? 23.774 18.116 14.992 1.00 65.31 110 LYS A N 1
ATOM 919 C CA . LYS A 1 110 ? 24.383 19.300 15.624 1.00 65.31 110 LYS A CA 1
ATOM 920 C C . LYS A 1 110 ? 25.140 20.131 14.595 1.00 65.31 110 LYS A C 1
ATOM 922 O O . LYS A 1 110 ? 25.966 19.592 13.851 1.00 65.31 110 LYS A O 1
ATOM 927 N N . LYS A 1 111 ? 24.915 21.451 14.561 1.00 65.88 111 LYS A N 1
ATOM 928 C CA . LYS A 1 111 ? 25.791 22.334 13.778 1.00 65.88 111 LYS A CA 1
ATOM 929 C C . LYS A 1 111 ? 27.190 22.235 14.371 1.00 65.88 111 LYS A C 1
ATOM 931 O O . LYS A 1 111 ? 27.350 22.214 15.587 1.00 65.88 111 LYS A O 1
ATOM 936 N N . CYS A 1 112 ? 28.219 22.217 13.526 1.00 65.62 112 CYS A N 1
ATOM 937 C CA . CYS A 1 112 ? 29.600 22.158 14.012 1.00 65.62 112 CYS A CA 1
ATOM 938 C C . CYS A 1 112 ? 29.955 23.328 14.947 1.00 65.62 112 CYS A C 1
ATOM 940 O O . CYS A 1 112 ? 30.832 23.164 15.786 1.00 65.62 112 CYS A O 1
ATOM 942 N N . ALA A 1 113 ? 29.271 24.470 14.808 1.00 68.19 113 ALA A N 1
ATOM 943 C CA . ALA A 1 113 ? 29.4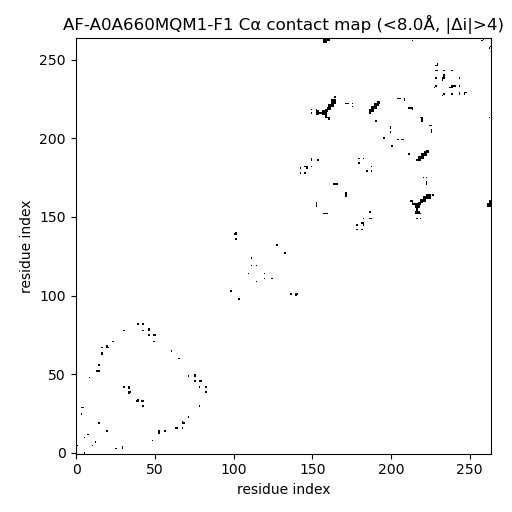16 25.631 15.685 1.00 68.19 113 ALA A CA 1
ATOM 944 C C . ALA A 1 113 ? 28.947 25.372 17.130 1.00 68.19 113 ALA A C 1
ATOM 946 O O . ALA A 1 113 ? 29.447 26.014 18.045 1.00 68.19 113 ALA A O 1
ATOM 947 N N . ASP A 1 114 ? 28.050 24.404 17.340 1.00 74.31 114 ASP A N 1
ATOM 948 C CA . ASP A 1 114 ? 27.438 24.109 18.642 1.00 74.31 114 ASP A CA 1
ATOM 949 C C . ASP A 1 114 ? 28.201 23.000 19.407 1.00 74.31 114 ASP A C 1
ATOM 951 O O . ASP A 1 114 ? 27.759 22.528 20.456 1.00 74.31 114 ASP A O 1
ATOM 955 N N . ILE A 1 115 ? 29.335 22.522 18.872 1.00 71.25 115 ILE A N 1
ATOM 956 C CA . ILE A 1 115 ? 30.151 21.455 19.472 1.00 71.25 115 ILE A CA 1
ATOM 957 C C . ILE A 1 115 ? 31.324 22.087 20.246 1.00 71.25 115 ILE A C 1
ATOM 959 O O . ILE A 1 115 ? 32.115 22.800 19.622 1.00 71.25 115 ILE A O 1
ATOM 963 N N . PRO A 1 116 ? 31.507 21.782 21.551 1.00 76.75 116 PRO A N 1
ATOM 964 C CA . PRO A 1 116 ? 32.641 22.277 22.339 1.00 76.75 116 PRO A CA 1
ATOM 965 C C . PRO A 1 116 ? 33.989 21.962 21.678 1.00 76.75 116 PRO A C 1
ATOM 967 O O . PRO A 1 116 ? 34.174 20.848 21.178 1.00 76.75 116 PRO A O 1
ATOM 970 N N . GLU A 1 117 ? 34.934 22.907 21.695 1.00 72.50 117 GLU A N 1
ATOM 971 C CA . GLU A 1 117 ? 36.230 22.800 20.995 1.00 72.50 117 GLU A CA 1
ATOM 972 C C . GLU A 1 117 ? 37.008 21.521 21.341 1.00 72.50 117 GLU A C 1
ATOM 974 O O . GLU A 1 117 ? 37.576 20.879 20.455 1.00 72.50 117 GLU A O 1
ATOM 979 N N . GLU A 1 118 ? 36.951 21.072 22.597 1.00 75.81 118 GLU A N 1
ATOM 980 C CA . GLU A 1 118 ? 37.576 19.821 23.052 1.00 75.81 118 GLU A CA 1
ATOM 981 C C . GLU A 1 118 ? 37.060 18.587 22.301 1.00 75.81 118 GLU A C 1
ATOM 983 O O . GLU A 1 118 ? 37.817 17.669 21.979 1.00 75.81 118 GLU A O 1
ATOM 988 N N . ARG A 1 119 ? 35.763 18.567 21.970 1.00 69.62 119 ARG A N 1
ATOM 989 C CA . ARG A 1 119 ? 35.132 17.467 21.232 1.00 69.62 119 ARG A CA 1
ATOM 990 C C . ARG A 1 119 ? 35.353 17.580 19.729 1.00 69.62 119 ARG A C 1
ATOM 992 O O . ARG A 1 119 ? 35.325 16.552 19.056 1.00 69.62 119 ARG A O 1
ATOM 999 N N . GLN A 1 120 ? 35.623 18.773 19.194 1.00 66.50 120 GLN A N 1
ATOM 1000 C CA . GLN A 1 120 ? 35.862 18.959 17.757 1.00 66.50 120 GLN A CA 1
ATOM 1001 C C . GLN A 1 120 ? 37.072 18.161 17.253 1.00 66.50 120 GLN A C 1
ATOM 1003 O O . GLN A 1 120 ? 37.046 17.693 16.119 1.00 66.50 120 GLN A O 1
ATOM 1008 N N . LYS A 1 121 ? 38.085 17.915 18.098 1.00 71.62 121 LYS A N 1
ATOM 1009 C CA . LYS A 1 121 ? 39.255 17.086 17.744 1.00 71.62 121 LYS A CA 1
ATOM 1010 C C . LYS A 1 121 ? 38.912 15.606 17.503 1.00 71.62 121 LYS A C 1
ATOM 1012 O O . LYS A 1 121 ? 39.673 14.914 16.835 1.00 71.62 121 LYS A O 1
ATOM 1017 N N . LYS A 1 122 ? 37.774 15.117 18.019 1.00 77.00 122 L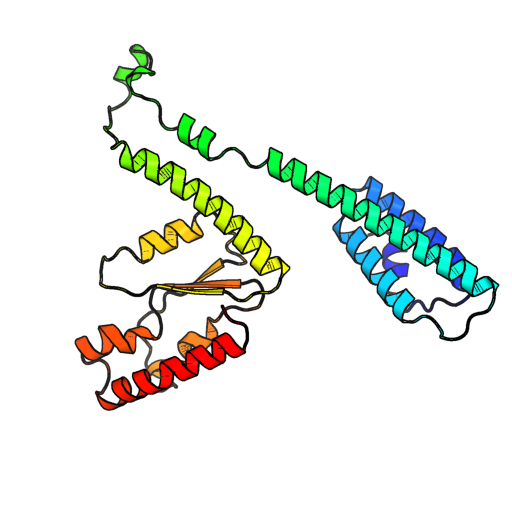YS A N 1
ATOM 1018 C CA . LYS A 1 122 ? 37.336 13.710 17.913 1.00 77.00 122 LYS A CA 1
ATOM 1019 C C . LYS A 1 122 ? 36.396 13.449 16.726 1.00 77.00 122 LYS A C 1
ATOM 1021 O O . LYS A 1 122 ? 36.229 12.298 16.331 1.00 77.00 122 LYS A O 1
ATOM 1026 N N . TYR A 1 123 ? 35.791 14.489 16.146 1.00 71.81 123 TYR A N 1
ATOM 1027 C CA . TYR A 1 123 ? 34.797 14.361 15.074 1.00 71.81 123 TYR A CA 1
ATOM 1028 C C . TYR A 1 123 ? 35.296 14.959 13.755 1.00 71.81 123 TYR A C 1
ATOM 1030 O O . TYR A 1 123 ? 35.872 16.042 13.720 1.00 71.81 123 TYR A O 1
ATOM 1038 N N . LYS A 1 124 ? 35.013 14.284 12.635 1.00 76.81 124 LYS A N 1
ATOM 1039 C CA . LYS A 1 124 ? 35.235 14.848 11.296 1.00 76.81 124 LYS A CA 1
ATOM 1040 C C . LYS A 1 124 ? 34.066 15.759 10.919 1.00 76.81 124 LYS A C 1
ATOM 1042 O O . LYS A 1 124 ? 32.910 15.349 11.004 1.00 76.81 124 LYS A O 1
ATOM 1047 N N . LYS A 1 125 ? 34.363 16.985 10.478 1.00 73.94 125 LYS A N 1
ATOM 1048 C CA . LYS A 1 125 ? 33.352 17.922 9.962 1.00 73.94 125 LYS A CA 1
ATOM 1049 C C . LYS A 1 125 ? 32.806 17.389 8.631 1.00 73.94 125 LYS A C 1
ATOM 1051 O O . LYS A 1 125 ? 33.582 17.134 7.714 1.00 73.94 125 LYS A O 1
ATOM 1056 N N . VAL A 1 126 ? 31.485 17.230 8.524 1.00 75.19 126 VAL A N 1
ATOM 1057 C CA . VAL A 1 126 ? 30.798 16.832 7.284 1.00 75.19 126 VAL A CA 1
ATOM 1058 C C . VAL A 1 126 ? 29.858 17.953 6.864 1.00 75.19 126 VAL A C 1
ATOM 1060 O O . VAL A 1 126 ? 28.956 18.335 7.606 1.00 75.19 126 VAL A O 1
ATOM 1063 N N . CYS A 1 127 ? 30.058 18.484 5.661 1.00 77.56 127 CYS A N 1
ATOM 1064 C CA . CYS A 1 127 ? 29.166 19.487 5.094 1.00 77.56 127 CYS A CA 1
ATOM 1065 C C . CYS A 1 127 ? 27.912 18.810 4.531 1.00 77.56 127 CYS A C 1
ATOM 1067 O O . CYS A 1 127 ? 27.982 18.051 3.565 1.00 77.56 127 CYS A O 1
ATOM 1069 N N . VAL A 1 128 ? 26.750 19.111 5.111 1.00 78.19 128 VAL A N 1
ATOM 1070 C CA . VAL A 1 128 ? 25.449 18.640 4.621 1.00 78.19 128 VAL A CA 1
ATOM 1071 C C . VAL A 1 128 ? 24.729 19.793 3.927 1.00 78.19 128 VAL A C 1
ATOM 1073 O O . VAL A 1 128 ? 24.604 20.885 4.481 1.00 78.19 128 VAL A O 1
ATOM 1076 N N . LYS A 1 129 ? 24.241 19.568 2.701 1.00 82.06 129 LYS A N 1
ATOM 1077 C CA . LYS A 1 129 ? 23.451 20.572 1.972 1.00 82.06 129 LYS A CA 1
ATOM 1078 C C . LYS A 1 129 ? 22.164 20.888 2.745 1.00 82.06 129 LYS A C 1
ATOM 1080 O O . LYS A 1 129 ? 21.463 19.969 3.163 1.00 82.06 129 LYS A O 1
ATOM 1085 N N . LYS A 1 130 ? 21.794 22.170 2.854 1.00 80.31 130 LYS A N 1
ATOM 1086 C CA . LYS A 1 130 ? 20.535 22.597 3.505 1.00 80.31 130 LYS A CA 1
ATOM 1087 C C . LYS A 1 130 ? 19.295 21.927 2.898 1.00 80.31 130 LYS A C 1
ATOM 1089 O O . LYS A 1 130 ? 18.369 21.592 3.626 1.00 80.31 130 LYS A O 1
ATOM 1094 N N . SER A 1 131 ? 19.301 21.678 1.586 1.00 82.31 131 SER A N 1
ATOM 1095 C CA . SER A 1 131 ? 18.225 20.958 0.894 1.00 82.31 131 SER A CA 1
ATOM 1096 C C . SER A 1 131 ? 18.052 19.524 1.390 1.00 82.31 131 SER A C 1
ATOM 1098 O O . SER A 1 131 ? 16.922 19.066 1.504 1.00 82.31 131 SER A O 1
ATOM 1100 N N . LYS A 1 132 ? 19.146 18.836 1.746 1.00 81.38 132 LYS A N 1
ATOM 1101 C CA . LYS A 1 132 ? 19.077 17.498 2.341 1.00 81.38 132 LYS A CA 1
ATOM 1102 C C . LYS A 1 132 ? 18.406 17.554 3.709 1.00 81.38 132 LYS A C 1
ATOM 1104 O O . LYS A 1 132 ? 17.507 16.774 3.958 1.00 81.38 132 LYS A O 1
ATOM 1109 N N . ILE A 1 133 ? 18.776 18.520 4.550 1.00 80.00 133 ILE A N 1
ATOM 1110 C CA . ILE A 1 133 ? 18.135 18.707 5.861 1.00 80.00 133 ILE A CA 1
ATOM 1111 C C . ILE A 1 133 ? 16.631 18.968 5.694 1.00 80.00 133 ILE A C 1
ATOM 1113 O O . ILE A 1 133 ? 15.833 18.375 6.407 1.00 80.00 133 ILE A O 1
ATOM 1117 N N . LYS A 1 134 ? 16.238 19.817 4.732 1.00 83.50 134 LYS A N 1
ATOM 1118 C CA . LYS A 1 134 ? 14.822 20.075 4.433 1.00 83.50 134 LYS A CA 1
ATOM 1119 C C . LYS A 1 134 ? 14.085 18.798 4.005 1.00 83.50 134 LYS A C 1
ATOM 1121 O O . LYS A 1 134 ? 13.029 18.515 4.550 1.00 83.50 134 LYS A O 1
ATOM 1126 N N . TYR A 1 135 ? 14.666 18.033 3.081 1.00 87.00 135 TYR A N 1
ATOM 1127 C CA . TYR A 1 135 ? 14.111 16.758 2.621 1.00 87.00 135 TYR A CA 1
ATOM 1128 C C . TYR A 1 135 ? 13.910 15.761 3.771 1.00 87.00 135 TYR A C 1
ATOM 1130 O O . TYR A 1 135 ? 12.843 15.169 3.869 1.00 87.00 135 TYR A O 1
ATOM 1138 N N . GLU A 1 136 ? 14.900 15.602 4.659 1.00 83.19 136 GLU A N 1
ATOM 1139 C CA . GLU A 1 136 ? 14.791 14.663 5.788 1.00 83.19 136 GLU A CA 1
ATOM 1140 C C . GLU A 1 136 ? 13.684 15.081 6.774 1.00 83.19 136 GLU A C 1
ATOM 1142 O O . GLU A 1 136 ? 13.066 14.222 7.387 1.00 83.19 136 GLU A O 1
ATOM 1147 N N . LYS A 1 137 ? 13.384 16.381 6.914 1.00 80.81 137 LYS A N 1
ATOM 1148 C CA . LYS A 1 137 ? 12.234 16.831 7.719 1.00 80.81 137 LYS A CA 1
ATOM 1149 C C . LYS A 1 137 ? 10.906 16.500 7.045 1.00 80.81 137 LYS A C 1
ATOM 1151 O O . LYS A 1 137 ? 10.040 15.884 7.653 1.00 80.81 137 LYS A O 1
ATOM 1156 N N . GLU A 1 138 ? 10.777 16.879 5.777 1.00 87.25 138 GLU A N 1
ATOM 1157 C CA . GLU A 1 138 ? 9.548 16.697 5.002 1.00 87.25 138 GLU A CA 1
ATOM 1158 C C . GLU A 1 138 ? 9.181 15.215 4.856 1.00 87.25 138 GLU A C 1
ATOM 1160 O O . GLU A 1 138 ? 8.018 14.840 4.988 1.00 87.25 138 GLU A O 1
ATOM 1165 N N . ILE A 1 139 ? 10.171 14.340 4.650 1.00 87.56 139 ILE A N 1
ATOM 1166 C CA . ILE A 1 139 ? 9.901 12.911 4.497 1.00 87.56 139 ILE A CA 1
ATOM 1167 C C . ILE A 1 139 ? 9.385 12.264 5.783 1.00 87.56 139 ILE A C 1
ATOM 1169 O O . ILE A 1 139 ? 8.528 11.390 5.699 1.00 87.56 139 ILE A O 1
ATOM 1173 N N . ILE A 1 140 ? 9.844 12.715 6.954 1.00 83.50 140 ILE A N 1
ATOM 1174 C CA . ILE A 1 140 ? 9.353 12.217 8.245 1.00 83.50 140 ILE A CA 1
ATOM 1175 C C . ILE A 1 140 ? 7.883 12.603 8.429 1.00 83.50 140 ILE A C 1
ATOM 1177 O O . ILE A 1 140 ? 7.070 11.761 8.808 1.00 83.50 140 ILE A O 1
ATOM 1181 N N . GLU A 1 141 ? 7.519 13.849 8.115 1.00 83.62 141 GLU A N 1
ATOM 1182 C CA . GLU A 1 141 ? 6.126 14.311 8.171 1.00 83.62 141 GLU A CA 1
ATOM 1183 C C . GLU A 1 141 ? 5.228 13.474 7.247 1.00 83.62 141 GLU A C 1
ATOM 1185 O O . GLU A 1 141 ? 4.186 12.973 7.669 1.00 83.62 141 GLU A O 1
ATOM 1190 N N . LEU A 1 142 ? 5.672 13.224 6.013 1.00 91.38 142 LEU A N 1
ATOM 1191 C CA . LEU A 1 142 ? 4.943 12.379 5.064 1.00 91.38 142 LEU A CA 1
ATOM 1192 C C . LEU A 1 142 ? 4.843 10.918 5.523 1.00 91.38 142 LEU A C 1
ATOM 1194 O O . LEU A 1 142 ? 3.809 10.281 5.328 1.00 91.38 142 LEU A O 1
ATOM 1198 N N . GLN A 1 143 ? 5.885 10.370 6.149 1.00 88.50 143 GLN A N 1
ATOM 1199 C CA . GLN A 1 143 ? 5.873 9.007 6.690 1.00 88.50 143 GLN A CA 1
ATOM 1200 C C . GLN A 1 143 ? 4.904 8.862 7.874 1.00 88.50 143 GLN A C 1
ATOM 1202 O O . GLN A 1 143 ? 4.270 7.814 8.014 1.00 88.50 143 GLN A O 1
ATOM 1207 N N . LEU A 1 144 ? 4.723 9.908 8.688 1.00 86.81 144 LEU A N 1
ATOM 1208 C CA . LEU A 1 144 ? 3.683 9.940 9.722 1.00 86.81 144 LEU A CA 1
ATOM 1209 C C . LEU A 1 144 ? 2.279 9.914 9.107 1.00 86.81 144 LEU A C 1
ATOM 1211 O O . LEU A 1 144 ? 1.415 9.171 9.578 1.00 86.81 144 LEU A O 1
ATOM 1215 N N . GLU A 1 145 ? 2.043 10.671 8.036 1.00 91.06 145 GLU A N 1
ATOM 1216 C CA . GLU A 1 145 ? 0.770 10.601 7.306 1.00 91.06 145 GLU A CA 1
ATOM 1217 C C . GLU A 1 145 ? 0.563 9.226 6.655 1.00 91.06 145 GLU A C 1
ATOM 1219 O O . GLU A 1 145 ? -0.545 8.689 6.667 1.00 91.06 145 GLU A O 1
ATOM 1224 N N . LEU A 1 146 ? 1.632 8.593 6.170 1.00 93.00 146 LEU A N 1
ATOM 1225 C CA . LEU A 1 146 ? 1.573 7.248 5.602 1.00 93.00 146 LEU A CA 1
ATOM 1226 C C . LEU A 1 146 ? 1.198 6.187 6.651 1.00 93.00 146 LEU A C 1
ATOM 1228 O O . LEU A 1 146 ? 0.466 5.248 6.342 1.00 93.00 146 LEU A O 1
ATOM 1232 N N . LEU A 1 147 ? 1.630 6.357 7.904 1.00 90.12 147 LEU A N 1
ATOM 1233 C CA . LEU A 1 147 ? 1.192 5.516 9.022 1.00 90.12 147 LEU A CA 1
ATOM 1234 C C . LEU A 1 147 ? -0.302 5.675 9.312 1.00 90.12 147 LEU A C 1
ATOM 1236 O O . LEU A 1 147 ? -0.999 4.683 9.533 1.00 90.12 147 LEU A O 1
ATOM 1240 N N . LYS A 1 148 ? -0.816 6.909 9.275 1.00 90.00 148 LYS A N 1
ATOM 1241 C CA . LYS A 1 148 ? -2.258 7.163 9.414 1.00 90.00 148 LYS A CA 1
ATOM 1242 C C . LYS A 1 148 ? -3.038 6.520 8.271 1.00 90.00 148 LYS A C 1
ATOM 1244 O O . LYS A 1 148 ? -4.062 5.890 8.527 1.00 90.00 148 LYS A O 1
ATOM 1249 N N . LEU A 1 149 ? -2.528 6.615 7.042 1.00 94.62 149 LEU A N 1
ATOM 1250 C CA . LEU A 1 149 ? -3.109 5.943 5.881 1.00 94.62 149 LEU A CA 1
ATOM 1251 C C . LEU A 1 149 ? -3.139 4.422 6.076 1.00 94.62 149 LEU A C 1
ATOM 1253 O O . LEU A 1 149 ? -4.176 3.808 5.847 1.00 94.62 149 LEU A O 1
ATOM 1257 N N . GLN A 1 150 ? -2.046 3.812 6.541 1.00 93.44 150 GLN A N 1
ATOM 1258 C CA . GLN A 1 150 ? -2.004 2.372 6.801 1.00 93.44 150 GLN A CA 1
ATOM 1259 C C . GLN A 1 150 ? -3.053 1.947 7.836 1.00 93.44 150 GLN A C 1
ATOM 1261 O O . GLN A 1 150 ? -3.751 0.951 7.635 1.00 93.44 150 GLN A O 1
ATOM 1266 N N . ASN A 1 151 ? -3.188 2.702 8.929 1.00 89.81 151 ASN A N 1
ATOM 1267 C CA . ASN A 1 151 ? -4.205 2.427 9.943 1.00 89.81 151 ASN A CA 1
ATOM 1268 C C . ASN A 1 151 ? -5.617 2.561 9.365 1.00 89.81 151 ASN A C 1
ATOM 1270 O O . ASN A 1 151 ? -6.434 1.667 9.562 1.00 89.81 151 ASN A O 1
ATOM 1274 N N . HIS A 1 152 ? -5.875 3.607 8.578 1.00 93.44 152 HIS A N 1
ATOM 1275 C CA . HIS A 1 152 ? -7.158 3.794 7.906 1.00 93.44 152 HIS A CA 1
ATOM 1276 C C . HIS A 1 152 ? -7.496 2.636 6.959 1.00 93.44 152 HIS A C 1
ATOM 1278 O O . HIS A 1 152 ? -8.610 2.117 6.988 1.00 93.44 152 HIS A O 1
ATOM 1284 N N . ILE A 1 153 ? -6.532 2.188 6.149 1.00 94.62 153 ILE A N 1
ATOM 1285 C CA . ILE A 1 153 ? -6.701 1.053 5.233 1.00 94.62 153 ILE A CA 1
ATOM 1286 C C . ILE A 1 153 ? -7.064 -0.211 6.011 1.00 94.62 153 ILE A C 1
ATOM 1288 O O . ILE A 1 153 ? -7.998 -0.919 5.638 1.00 94.62 153 ILE A O 1
ATOM 1292 N N . LYS A 1 154 ? -6.370 -0.463 7.125 1.00 91.75 154 LYS A N 1
ATOM 1293 C CA . LYS A 1 154 ? -6.637 -1.604 8.002 1.00 91.75 154 LYS A CA 1
ATOM 1294 C C . LYS A 1 154 ? -8.028 -1.539 8.636 1.00 91.75 154 LYS A C 1
ATOM 1296 O O . LYS A 1 154 ? -8.735 -2.539 8.629 1.00 91.75 154 LYS A O 1
ATOM 1301 N N . GLU A 1 155 ? -8.413 -0.388 9.179 1.00 92.12 155 GLU A N 1
ATOM 1302 C CA . GLU A 1 155 ? -9.706 -0.184 9.850 1.00 92.12 155 GLU A CA 1
ATOM 1303 C C . GLU A 1 155 ? -10.889 -0.290 8.882 1.00 92.12 155 GLU A C 1
ATOM 1305 O O . GLU A 1 155 ? -11.927 -0.846 9.229 1.00 92.12 155 GLU A O 1
ATOM 1310 N N . THR A 1 156 ? -10.730 0.213 7.658 1.00 93.19 156 THR A N 1
ATOM 1311 C CA . THR A 1 156 ? -11.786 0.207 6.632 1.00 93.19 156 THR A CA 1
ATOM 1312 C C . THR A 1 156 ? -11.796 -1.049 5.762 1.00 93.19 156 THR A C 1
ATOM 1314 O O . THR A 1 156 ? -12.707 -1.226 4.955 1.00 93.19 156 THR A O 1
ATOM 1317 N N . GLY A 1 157 ? -10.784 -1.911 5.881 1.00 93.81 157 GLY A N 1
ATOM 1318 C CA . GLY A 1 157 ? -10.618 -3.079 5.018 1.00 93.81 157 GLY A CA 1
ATOM 1319 C C . GLY A 1 157 ? -10.316 -2.731 3.554 1.00 93.81 157 GLY A C 1
ATOM 1320 O O . GLY A 1 157 ? -10.514 -3.573 2.676 1.00 93.81 157 GLY A O 1
ATOM 1321 N N . GLN A 1 158 ? -9.845 -1.512 3.265 1.00 97.19 158 GLN A N 1
ATOM 1322 C CA . GLN A 1 158 ? -9.449 -1.107 1.914 1.00 97.19 158 GLN A CA 1
ATOM 1323 C C . GLN A 1 158 ? -8.276 -1.948 1.397 1.00 97.19 158 GLN A C 1
ATOM 1325 O O . GLN A 1 158 ? -7.498 -2.513 2.160 1.00 97.19 158 GLN A O 1
ATOM 1330 N N . LYS A 1 159 ? -8.146 -2.024 0.073 1.00 98.25 159 LYS A N 1
ATOM 1331 C CA . LYS A 1 159 ? -7.081 -2.759 -0.614 1.00 98.25 159 LYS A CA 1
ATOM 1332 C C . LYS A 1 159 ? -6.285 -1.761 -1.437 1.00 98.25 159 LYS A C 1
ATOM 1334 O O . LYS A 1 159 ? -6.866 -1.185 -2.352 1.00 98.25 159 LYS A O 1
ATOM 1339 N N . LEU A 1 160 ? -5.008 -1.549 -1.129 1.00 98.31 160 LEU A N 1
ATOM 1340 C CA . LEU A 1 160 ? -4.177 -0.579 -1.848 1.00 98.31 160 LEU A CA 1
ATOM 1341 C C . LEU A 1 160 ? -3.053 -1.280 -2.609 1.00 98.31 160 LEU A C 1
ATOM 1343 O O . LEU A 1 160 ? -2.240 -1.994 -2.014 1.00 98.31 160 LEU A O 1
ATOM 1347 N N . LEU A 1 161 ? -2.986 -1.047 -3.916 1.00 98.50 161 LEU A N 1
ATOM 1348 C CA . LEU A 1 161 ? -1.931 -1.536 -4.794 1.00 98.50 161 LEU A CA 1
ATOM 1349 C C . LEU A 1 161 ? -1.141 -0.357 -5.370 1.00 98.50 161 LEU A C 1
ATOM 1351 O O . LEU A 1 161 ? -1.692 0.515 -6.029 1.00 98.50 161 LEU A O 1
ATOM 1355 N N . ILE A 1 162 ? 0.176 -0.355 -5.173 1.00 98.31 162 ILE A N 1
ATOM 1356 C CA . ILE A 1 162 ? 1.064 0.698 -5.675 1.00 98.31 162 ILE A CA 1
ATOM 1357 C C . ILE A 1 162 ? 2.098 0.065 -6.601 1.00 98.31 162 ILE A C 1
ATOM 1359 O O . ILE A 1 162 ? 2.892 -0.772 -6.171 1.00 98.31 162 ILE A O 1
ATOM 1363 N N . ILE A 1 163 ? 2.107 0.477 -7.868 1.00 98.25 163 ILE A N 1
ATOM 1364 C CA . ILE A 1 163 ? 3.014 -0.044 -8.897 1.00 98.25 163 ILE A CA 1
ATOM 1365 C C . ILE A 1 163 ? 4.149 0.949 -9.145 1.00 98.25 163 ILE A C 1
ATOM 1367 O O . ILE A 1 163 ? 3.909 2.113 -9.464 1.00 98.25 163 ILE A O 1
ATOM 1371 N N . PHE A 1 164 ? 5.393 0.478 -9.037 1.00 98.00 164 PHE A N 1
ATOM 1372 C CA . PHE A 1 164 ? 6.588 1.257 -9.345 1.00 98.00 164 PHE A CA 1
ATOM 1373 C C . PHE A 1 164 ? 7.191 0.776 -10.661 1.00 98.00 164 PHE A C 1
ATOM 1375 O O . PHE A 1 164 ? 7.812 -0.285 -10.729 1.00 98.00 164 PHE A O 1
ATOM 1382 N N . GLU A 1 165 ? 7.064 1.607 -11.692 1.00 97.06 165 GLU A N 1
ATOM 1383 C CA . GLU A 1 165 ? 7.701 1.416 -12.994 1.00 97.06 165 GLU A CA 1
ATOM 1384 C C . GLU A 1 165 ? 8.660 2.562 -13.315 1.00 97.06 165 GLU A C 1
ATOM 1386 O O . GLU A 1 165 ? 8.631 3.633 -12.708 1.00 97.06 165 GLU A O 1
ATOM 1391 N N . GLY A 1 166 ? 9.575 2.317 -14.250 1.00 94.75 166 GLY A N 1
ATOM 1392 C CA . GLY A 1 166 ? 10.551 3.313 -14.684 1.00 94.75 166 GLY A CA 1
ATOM 1393 C C . GLY A 1 166 ? 11.862 2.697 -15.149 1.00 94.75 166 GLY A C 1
ATOM 1394 O O . GLY A 1 166 ? 12.098 1.495 -14.986 1.00 94.75 166 GLY A O 1
ATOM 1395 N N . ARG A 1 167 ? 12.737 3.548 -15.695 1.00 93.81 167 ARG A N 1
ATOM 1396 C CA . ARG A 1 167 ? 14.058 3.155 -16.208 1.00 93.81 167 ARG A CA 1
ATOM 1397 C C . ARG A 1 167 ? 14.930 2.515 -15.124 1.00 93.81 167 ARG A C 1
ATOM 1399 O O . ARG A 1 167 ? 14.698 2.668 -13.916 1.00 93.81 167 ARG A O 1
ATOM 1406 N N . ASP A 1 168 ? 15.949 1.791 -15.567 1.00 90.50 168 ASP A N 1
ATOM 1407 C CA . ASP A 1 168 ? 16.972 1.276 -14.665 1.00 90.50 168 ASP A CA 1
ATOM 1408 C C . ASP A 1 168 ? 17.696 2.440 -13.979 1.00 90.50 168 ASP A C 1
ATOM 1410 O O . ASP A 1 168 ? 17.863 3.513 -14.557 1.00 90.50 168 ASP A O 1
ATOM 1414 N N . ALA A 1 169 ? 18.030 2.251 -12.701 1.00 90.56 169 ALA A N 1
ATOM 1415 C CA . ALA A 1 169 ? 18.592 3.280 -11.820 1.00 90.56 169 ALA A CA 1
ATOM 1416 C C . ALA A 1 169 ? 17.731 4.550 -11.600 1.00 90.56 169 ALA A C 1
ATOM 1418 O O . ALA A 1 169 ? 18.208 5.504 -10.994 1.00 90.56 169 ALA A O 1
ATOM 1419 N N . ALA A 1 170 ? 16.443 4.560 -11.973 1.00 94.31 170 ALA A N 1
ATOM 1420 C CA . ALA A 1 170 ? 15.548 5.708 -11.745 1.00 94.31 170 ALA A CA 1
ATOM 1421 C C . ALA A 1 170 ? 15.156 5.948 -10.268 1.00 94.31 170 ALA A C 1
ATOM 1423 O O . ALA A 1 170 ? 14.476 6.922 -9.964 1.00 94.31 170 ALA A O 1
ATOM 1424 N N . GLY A 1 171 ? 15.552 5.063 -9.345 1.00 94.12 171 GLY A N 1
ATOM 1425 C CA . GLY A 1 171 ? 15.313 5.237 -7.906 1.00 94.12 171 GLY A CA 1
ATOM 1426 C C . GLY A 1 171 ? 14.110 4.487 -7.320 1.00 94.12 171 GLY A C 1
ATOM 1427 O O . GLY A 1 171 ? 13.819 4.688 -6.146 1.00 94.12 171 GLY A O 1
ATOM 1428 N N . LYS A 1 172 ? 13.458 3.581 -8.069 1.00 96.00 172 LYS A N 1
ATOM 1429 C CA . LYS A 1 172 ? 12.282 2.797 -7.616 1.00 96.00 172 LYS A CA 1
ATOM 1430 C C . LYS A 1 172 ? 12.464 2.160 -6.232 1.00 96.00 172 LYS A C 1
ATOM 1432 O O . LYS A 1 172 ? 11.730 2.485 -5.303 1.00 96.00 172 LYS A O 1
ATOM 1437 N N . GLY A 1 173 ? 13.495 1.326 -6.071 1.00 93.56 173 GLY A N 1
ATOM 1438 C CA . GLY A 1 173 ? 13.770 0.642 -4.804 1.00 93.56 173 GLY A CA 1
ATOM 1439 C C . GLY A 1 173 ? 14.103 1.600 -3.654 1.00 93.56 173 GLY A C 1
ATOM 1440 O O . GLY A 1 173 ? 13.705 1.363 -2.515 1.00 93.56 173 GLY A O 1
ATOM 1441 N N . GLY A 1 174 ? 14.770 2.724 -3.945 1.00 94.25 174 GLY A N 1
ATOM 1442 C CA . GLY A 1 174 ? 15.036 3.775 -2.959 1.00 94.25 174 GLY A CA 1
ATOM 1443 C C . GLY A 1 174 ? 13.749 4.436 -2.467 1.00 94.25 174 GLY A C 1
ATOM 1444 O O . GLY A 1 174 ? 13.567 4.600 -1.262 1.00 94.25 174 GLY A O 1
ATOM 1445 N N . THR A 1 175 ? 12.828 4.737 -3.381 1.00 96.44 175 THR A N 1
ATOM 1446 C CA . THR A 1 175 ? 11.507 5.277 -3.047 1.00 96.44 175 THR A CA 1
ATOM 1447 C C . THR A 1 175 ? 10.691 4.272 -2.236 1.00 96.44 175 THR A C 1
ATOM 1449 O O . THR A 1 175 ? 10.224 4.620 -1.155 1.00 96.44 175 THR A O 1
ATOM 1452 N N . ILE A 1 176 ? 10.590 3.009 -2.669 1.00 95.94 176 ILE A N 1
ATOM 1453 C CA . ILE A 1 176 ? 9.878 1.953 -1.919 1.00 95.94 176 ILE A CA 1
ATOM 1454 C C . ILE A 1 176 ? 10.449 1.806 -0.504 1.00 95.94 176 ILE A C 1
ATOM 1456 O O . ILE A 1 176 ? 9.693 1.692 0.463 1.00 95.94 176 ILE A O 1
ATOM 1460 N N . LYS A 1 177 ? 11.781 1.855 -0.361 1.00 93.75 177 LYS A N 1
ATOM 1461 C CA . LYS A 1 177 ? 12.441 1.812 0.947 1.00 93.75 177 LYS A CA 1
ATOM 1462 C C . LYS A 1 177 ? 11.960 2.946 1.853 1.00 93.75 177 LYS A C 1
ATOM 1464 O O . LYS A 1 177 ? 11.650 2.682 3.008 1.00 93.75 177 LYS A O 1
ATOM 1469 N N . ARG A 1 178 ? 11.851 4.174 1.334 1.00 92.69 178 ARG A N 1
ATOM 1470 C CA . ARG A 1 178 ? 11.344 5.321 2.102 1.00 92.69 178 ARG A CA 1
ATOM 1471 C C . ARG A 1 178 ? 9.864 5.215 2.443 1.00 92.69 178 ARG A C 1
ATOM 1473 O O . ARG A 1 178 ? 9.496 5.552 3.561 1.00 92.69 178 ARG A O 1
ATOM 1480 N N . PHE A 1 179 ? 9.032 4.689 1.545 1.00 92.94 179 PHE A N 1
ATOM 1481 C CA . PHE A 1 179 ? 7.629 4.408 1.867 1.00 92.94 179 PHE A CA 1
ATOM 1482 C C . PHE A 1 179 ? 7.501 3.400 3.014 1.00 92.94 179 PHE A C 1
ATOM 1484 O O . PHE A 1 179 ? 6.637 3.542 3.866 1.00 92.94 179 PHE A O 1
ATOM 1491 N N . ARG A 1 180 ? 8.352 2.373 3.065 1.00 91.25 180 ARG A N 1
ATOM 1492 C CA . ARG A 1 180 ? 8.200 1.276 4.036 1.00 91.25 180 ARG A CA 1
ATOM 1493 C C . ARG A 1 180 ? 8.940 1.449 5.349 1.00 91.25 180 ARG A C 1
ATOM 1495 O O . ARG A 1 180 ? 8.679 0.674 6.258 1.00 91.25 180 ARG A O 1
ATOM 1502 N N . GLU A 1 181 ? 9.835 2.424 5.443 1.00 88.94 181 GLU A N 1
ATOM 1503 C CA . GLU A 1 181 ? 10.775 2.594 6.556 1.00 88.94 181 GLU A CA 1
ATOM 1504 C C . GLU A 1 181 ? 10.114 2.525 7.940 1.00 88.94 181 GLU A C 1
ATOM 1506 O O . GLU A 1 181 ? 10.655 1.878 8.833 1.00 88.94 181 GLU A O 1
ATOM 1511 N N . TYR A 1 182 ? 8.916 3.102 8.083 1.00 86.62 182 TYR A N 1
ATOM 1512 C CA . TYR A 1 182 ? 8.169 3.120 9.344 1.00 86.62 182 TYR A CA 1
ATOM 1513 C C . TYR A 1 182 ? 6.826 2.381 9.304 1.00 86.62 182 TYR A C 1
ATOM 1515 O O . TYR A 1 182 ? 6.128 2.348 10.314 1.00 86.62 182 TYR A O 1
ATOM 1523 N N . LEU A 1 183 ? 6.454 1.767 8.176 1.00 88.25 183 LEU A N 1
ATOM 1524 C CA . LEU A 1 183 ? 5.186 1.041 8.051 1.00 88.25 183 LEU A CA 1
ATOM 1525 C C . LEU A 1 183 ? 5.214 -0.300 8.786 1.00 88.25 183 LEU A C 1
ATOM 1527 O O . LEU A 1 183 ? 6.216 -1.014 8.784 1.00 88.25 183 LEU A O 1
ATOM 1531 N N . ASN A 1 184 ? 4.070 -0.703 9.346 1.00 86.25 184 ASN A N 1
ATOM 1532 C CA . ASN A 1 184 ? 3.930 -2.027 9.941 1.00 86.25 184 ASN A CA 1
ATOM 1533 C C . ASN A 1 184 ? 4.008 -3.107 8.841 1.00 86.25 184 ASN A C 1
ATOM 1535 O O . ASN A 1 184 ? 3.144 -3.134 7.958 1.00 86.25 184 ASN A O 1
ATOM 1539 N N . PRO A 1 185 ? 4.975 -4.041 8.888 1.00 87.75 185 PRO A N 1
ATOM 1540 C CA . PRO A 1 185 ? 5.171 -5.019 7.821 1.00 87.75 185 PRO A CA 1
ATOM 1541 C C . PRO A 1 185 ? 4.001 -5.998 7.658 1.00 87.75 185 PRO A C 1
ATOM 1543 O O . PRO A 1 185 ? 3.844 -6.566 6.581 1.00 87.75 185 PRO A O 1
ATOM 1546 N N . ARG A 1 186 ? 3.151 -6.181 8.682 1.00 85.94 186 ARG A N 1
ATOM 1547 C CA . ARG A 1 186 ? 1.992 -7.092 8.616 1.00 85.94 186 ARG A CA 1
ATOM 1548 C C . ARG A 1 186 ? 0.879 -6.600 7.689 1.00 85.94 186 ARG A C 1
ATOM 1550 O O . ARG A 1 186 ? 0.087 -7.413 7.243 1.00 85.94 186 ARG A O 1
ATOM 1557 N N . GLY A 1 187 ? 0.815 -5.294 7.422 1.00 88.31 187 GLY A N 1
ATOM 1558 C CA . GLY A 1 187 ? -0.161 -4.692 6.506 1.00 88.31 187 GLY A CA 1
ATOM 1559 C C . GLY A 1 187 ? 0.476 -4.027 5.286 1.00 88.31 187 GLY A C 1
ATOM 1560 O O . GLY A 1 187 ? -0.229 -3.381 4.522 1.00 88.31 187 GLY A O 1
ATOM 1561 N N . ALA A 1 188 ? 1.802 -4.115 5.124 1.00 95.12 188 ALA A N 1
ATOM 1562 C CA . ALA A 1 188 ? 2.537 -3.463 4.042 1.00 95.12 188 ALA A CA 1
ATOM 1563 C C . ALA A 1 188 ? 3.693 -4.340 3.530 1.00 95.12 188 ALA A C 1
ATOM 1565 O O . ALA A 1 188 ? 4.757 -4.440 4.161 1.00 95.12 188 ALA A O 1
ATOM 1566 N N . ARG A 1 189 ? 3.522 -4.931 2.342 1.00 95.56 189 ARG A N 1
ATOM 1567 C CA . ARG A 1 189 ? 4.509 -5.841 1.730 1.00 95.56 189 ARG A CA 1
ATOM 1568 C C . ARG A 1 189 ? 4.973 -5.388 0.351 1.00 95.56 189 ARG A C 1
ATOM 1570 O O . ARG A 1 189 ? 4.259 -4.686 -0.357 1.00 95.56 189 ARG A O 1
ATOM 1577 N N . VAL A 1 190 ? 6.181 -5.813 -0.018 1.00 97.38 190 VAL A N 1
ATOM 1578 C CA . VAL A 1 190 ? 6.763 -5.578 -1.349 1.00 97.38 190 VAL A CA 1
ATOM 1579 C C . VAL A 1 190 ? 6.711 -6.861 -2.145 1.00 97.38 190 VAL A C 1
ATOM 1581 O O . VAL A 1 190 ? 6.985 -7.935 -1.614 1.00 97.38 190 VAL A O 1
ATOM 1584 N N . VAL A 1 191 ? 6.388 -6.721 -3.420 1.00 97.94 191 VAL A N 1
ATOM 1585 C CA . VAL A 1 191 ? 6.427 -7.773 -4.423 1.00 97.94 191 VAL A CA 1
ATOM 1586 C C . VAL A 1 191 ? 7.504 -7.381 -5.419 1.00 97.94 191 VAL A C 1
ATOM 1588 O O . VAL A 1 191 ? 7.376 -6.376 -6.112 1.00 97.94 191 VAL A O 1
ATOM 1591 N N . ALA A 1 192 ? 8.577 -8.161 -5.454 1.00 96.69 192 ALA A N 1
ATOM 1592 C CA . ALA A 1 192 ? 9.672 -8.019 -6.402 1.00 96.69 192 ALA A CA 1
ATOM 1593 C C . ALA A 1 192 ? 9.903 -9.397 -7.028 1.00 96.69 192 ALA A C 1
ATOM 1595 O O . ALA A 1 192 ? 10.626 -10.225 -6.477 1.00 96.69 192 ALA A O 1
ATOM 1596 N N . LEU A 1 193 ? 9.189 -9.681 -8.119 1.00 96.69 193 LEU A N 1
ATOM 1597 C CA . LEU A 1 193 ? 9.247 -10.987 -8.773 1.00 96.69 193 LEU A CA 1
ATOM 1598 C C . LEU A 1 193 ? 10.504 -11.109 -9.632 1.00 96.69 193 LEU A C 1
ATOM 1600 O O . LEU A 1 193 ? 10.851 -10.198 -10.385 1.00 96.69 193 LEU A O 1
ATOM 1604 N N . GLU A 1 194 ? 11.144 -12.272 -9.569 1.00 94.00 194 GLU A N 1
ATOM 1605 C CA . GLU A 1 194 ? 12.213 -12.632 -10.495 1.00 94.00 194 GLU A CA 1
ATOM 1606 C C . GLU A 1 194 ? 11.665 -12.926 -11.905 1.00 94.00 194 GLU A C 1
ATOM 1608 O O . GLU A 1 194 ? 10.451 -12.926 -12.163 1.00 94.00 194 GLU A O 1
ATOM 1613 N N . LYS A 1 195 ? 12.577 -13.206 -12.845 1.00 92.75 195 LYS A N 1
ATOM 1614 C CA . LYS A 1 195 ? 12.219 -13.661 -14.196 1.00 92.75 195 LYS A CA 1
ATOM 1615 C C . LYS A 1 195 ? 11.265 -14.869 -14.126 1.00 92.75 195 LYS A C 1
ATOM 1617 O O . LYS A 1 195 ? 11.449 -15.720 -13.257 1.00 92.75 195 LYS A O 1
ATOM 1622 N N . PRO A 1 196 ? 10.269 -14.968 -15.024 1.00 95.31 196 PRO A N 1
ATOM 1623 C CA . PRO A 1 196 ? 9.329 -16.079 -14.992 1.00 95.31 196 PRO A CA 1
ATOM 1624 C C . PRO A 1 196 ? 10.046 -17.403 -15.281 1.00 95.31 196 PRO A C 1
ATOM 1626 O O . PRO A 1 196 ? 10.870 -17.485 -16.208 1.00 95.31 196 PRO A O 1
ATOM 1629 N N . ASN A 1 197 ? 9.720 -18.425 -14.491 1.00 95.25 197 ASN A N 1
ATOM 1630 C CA . ASN A 1 197 ? 10.168 -19.798 -14.704 1.00 95.25 197 ASN A CA 1
ATOM 1631 C C . ASN A 1 197 ? 9.452 -20.442 -15.910 1.00 95.25 197 ASN A C 1
ATOM 1633 O O . ASN A 1 197 ? 8.585 -19.831 -16.536 1.00 95.25 197 ASN A O 1
ATOM 1637 N N . GLU A 1 198 ? 9.837 -21.665 -16.275 1.00 95.62 198 GLU A N 1
ATOM 1638 C CA . GLU A 1 198 ? 9.289 -22.353 -17.454 1.00 95.62 198 GLU A CA 1
ATOM 1639 C C . GLU A 1 198 ? 7.772 -22.544 -17.378 1.00 95.62 198 GLU A C 1
ATOM 1641 O O . GLU A 1 198 ? 7.073 -22.313 -18.362 1.00 95.62 198 GLU A O 1
ATOM 1646 N N . ILE A 1 199 ? 7.248 -22.871 -16.195 1.00 96.88 199 ILE A N 1
ATOM 1647 C CA . ILE A 1 199 ? 5.811 -23.056 -15.979 1.00 96.88 199 ILE A CA 1
ATOM 1648 C C . ILE A 1 199 ? 5.086 -21.711 -16.111 1.00 96.88 199 ILE A C 1
AT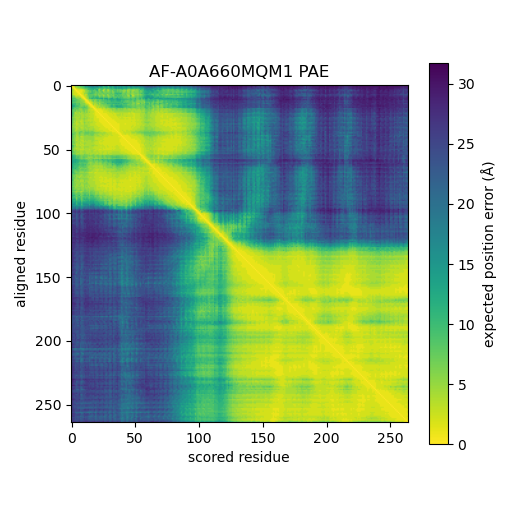OM 1650 O O . ILE A 1 199 ? 4.137 -21.598 -16.884 1.00 96.88 199 ILE A O 1
ATOM 1654 N N . GLU A 1 200 ? 5.555 -20.668 -15.425 1.00 96.19 200 GLU A N 1
ATOM 1655 C CA . GLU A 1 200 ? 4.974 -19.318 -15.462 1.00 96.19 200 GLU A CA 1
ATOM 1656 C C . GLU A 1 200 ? 4.951 -18.723 -16.879 1.00 96.19 200 GLU A C 1
ATOM 1658 O O . GLU A 1 200 ? 4.063 -17.938 -17.200 1.00 96.19 200 GLU A O 1
ATOM 1663 N N . ARG A 1 201 ? 5.890 -19.108 -17.754 1.00 93.88 201 ARG A N 1
ATOM 1664 C CA . ARG A 1 201 ? 5.902 -18.690 -19.169 1.00 93.88 201 ARG A CA 1
ATOM 1665 C C . ARG A 1 201 ? 4.772 -19.300 -19.994 1.00 93.88 201 ARG A C 1
ATOM 1667 O O . ARG A 1 201 ? 4.382 -18.703 -20.994 1.00 93.88 201 ARG A O 1
ATOM 1674 N N . THR A 1 202 ? 4.274 -20.469 -19.598 1.00 94.62 202 THR A N 1
ATOM 1675 C CA . THR A 1 202 ? 3.149 -21.155 -20.263 1.00 94.62 202 THR A CA 1
ATOM 1676 C C . THR A 1 202 ? 1.786 -20.759 -19.696 1.00 94.62 202 THR A C 1
ATOM 1678 O O . THR A 1 202 ? 0.756 -21.037 -20.304 1.00 94.62 202 THR A O 1
ATOM 1681 N N . GLN A 1 203 ? 1.772 -20.101 -18.536 1.00 96.50 203 GLN A N 1
ATOM 1682 C CA . GLN A 1 203 ? 0.560 -19.621 -17.886 1.00 96.50 203 GLN A CA 1
ATOM 1683 C C . GLN A 1 203 ? 0.026 -18.348 -18.541 1.00 96.50 203 GLN A C 1
ATOM 1685 O O . GLN A 1 203 ? 0.700 -17.656 -19.310 1.00 96.50 203 GLN A O 1
ATOM 1690 N N . TRP A 1 204 ? -1.203 -17.991 -18.171 1.00 97.12 204 TRP A N 1
ATOM 1691 C CA . TRP A 1 204 ? -1.705 -16.657 -18.453 1.00 97.12 204 TRP A CA 1
ATOM 1692 C C . TRP A 1 204 ? -0.802 -15.610 -17.787 1.00 97.12 204 TRP A C 1
ATOM 1694 O O . TRP A 1 204 ? -0.477 -15.717 -16.609 1.00 97.12 204 TRP A O 1
ATOM 1704 N N . TYR A 1 205 ? -0.404 -14.576 -18.529 1.00 96.88 205 TYR A N 1
ATOM 1705 C CA . TYR A 1 205 ? 0.652 -13.654 -18.096 1.00 96.88 205 TYR A CA 1
ATOM 1706 C C . TYR A 1 205 ? 0.377 -12.966 -16.748 1.00 96.88 205 TYR A C 1
ATOM 1708 O O . TYR A 1 205 ? 1.286 -12.808 -15.934 1.00 96.88 205 TYR A O 1
ATOM 1716 N N . PHE A 1 206 ? -0.879 -12.602 -16.475 1.00 98.12 206 PHE A N 1
ATOM 1717 C CA . PHE A 1 206 ? -1.262 -11.966 -15.212 1.00 98.12 206 PHE A CA 1
ATOM 1718 C C . PHE A 1 206 ? -1.304 -12.948 -14.026 1.00 98.12 206 PHE A C 1
ATOM 1720 O O . PHE A 1 206 ? -1.266 -12.506 -12.878 1.00 98.12 206 PHE A O 1
ATOM 1727 N N . GLN A 1 207 ? -1.329 -14.265 -14.270 1.00 98.06 207 GLN A N 1
ATOM 1728 C CA . GLN A 1 207 ? -1.543 -15.304 -13.253 1.00 98.06 207 GLN A CA 1
ATOM 1729 C C . GLN A 1 207 ? -0.523 -15.244 -12.111 1.00 98.06 207 GLN A C 1
ATOM 1731 O O . GLN A 1 207 ? -0.896 -15.334 -10.944 1.00 98.06 207 GLN A O 1
ATOM 1736 N N . ARG A 1 208 ? 0.756 -15.026 -12.425 1.00 97.25 208 ARG A N 1
ATOM 1737 C CA . ARG A 1 208 ? 1.804 -14.918 -11.400 1.00 97.25 208 ARG A CA 1
ATOM 1738 C C . ARG A 1 208 ? 1.728 -13.638 -10.569 1.00 97.25 208 ARG A C 1
ATOM 1740 O O . ARG A 1 208 ? 2.317 -13.574 -9.503 1.00 97.25 208 ARG A O 1
ATOM 1747 N N . TYR A 1 209 ? 1.056 -12.602 -11.069 1.00 98.25 209 TYR A N 1
ATOM 1748 C CA . TYR A 1 209 ? 0.935 -11.321 -10.377 1.00 98.25 209 TYR A CA 1
ATOM 1749 C C . TYR A 1 209 ? -0.316 -11.274 -9.497 1.00 98.25 209 TYR A C 1
ATOM 1751 O O . TYR A 1 209 ? -0.275 -10.706 -8.405 1.00 98.25 209 TYR A O 1
ATOM 1759 N N . ILE A 1 210 ? -1.420 -11.892 -9.940 1.00 97.44 210 ILE A N 1
ATOM 1760 C CA . ILE A 1 210 ? -2.696 -11.873 -9.205 1.00 97.44 210 ILE A CA 1
ATOM 1761 C C . ILE A 1 210 ? -2.608 -12.556 -7.838 1.00 97.44 210 ILE A C 1
ATOM 1763 O O . ILE A 1 210 ? -3.292 -12.142 -6.906 1.00 97.44 210 ILE A O 1
ATOM 1767 N N . THR A 1 211 ? -1.724 -13.545 -7.690 1.00 96.62 211 THR A N 1
ATOM 1768 C CA . THR A 1 211 ? -1.437 -14.233 -6.418 1.00 96.62 211 THR A CA 1
ATOM 1769 C C . THR A 1 211 ? -0.885 -13.295 -5.347 1.00 96.62 211 THR A C 1
ATOM 1771 O O . THR A 1 211 ? -0.906 -13.626 -4.165 1.00 96.62 211 THR A O 1
ATOM 1774 N N . HIS A 1 212 ? -0.400 -12.118 -5.747 1.00 98.00 212 HIS A N 1
ATOM 1775 C CA . HIS A 1 212 ? 0.197 -11.129 -4.864 1.00 98.00 212 HIS A CA 1
ATOM 1776 C C . HIS A 1 212 ? -0.647 -9.863 -4.703 1.00 98.00 212 HIS A C 1
ATOM 1778 O O . HIS A 1 212 ? -0.164 -8.909 -4.090 1.00 98.00 212 HIS A O 1
ATOM 1784 N N . LEU A 1 213 ? -1.886 -9.824 -5.194 1.00 98.25 213 LEU A N 1
ATOM 1785 C CA . LEU A 1 213 ? -2.780 -8.678 -4.993 1.00 98.25 213 LEU A CA 1
ATOM 1786 C C . LEU A 1 213 ? -3.119 -8.462 -3.505 1.00 98.25 213 LEU A C 1
ATOM 1788 O O . LEU A 1 213 ? -3.060 -9.415 -2.728 1.00 98.25 213 LEU A O 1
ATOM 1792 N N . PRO A 1 214 ? -3.436 -7.222 -3.087 1.00 98.06 214 PRO A N 1
ATOM 1793 C CA . PRO A 1 214 ? -3.809 -6.922 -1.705 1.00 98.06 214 PRO A CA 1
ATOM 1794 C C . PRO A 1 214 ? -5.126 -7.593 -1.299 1.00 98.06 214 PRO A C 1
ATOM 1796 O O . PRO A 1 214 ? -6.130 -7.502 -2.014 1.00 98.06 214 PRO A O 1
ATOM 1799 N N . ALA A 1 215 ? -5.140 -8.190 -0.109 1.00 96.56 215 ALA A N 1
ATOM 1800 C CA . ALA A 1 215 ? -6.366 -8.488 0.627 1.00 96.56 215 ALA A CA 1
ATOM 1801 C C . ALA A 1 215 ? -6.866 -7.249 1.399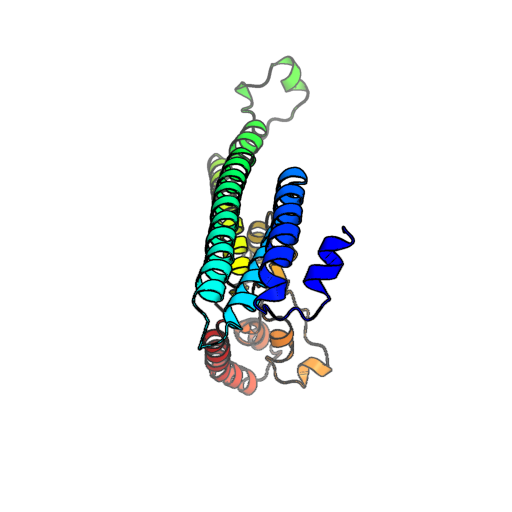 1.00 96.56 215 ALA A C 1
ATOM 1803 O O . ALA A 1 215 ? -6.212 -6.205 1.427 1.00 96.56 215 ALA A O 1
ATOM 1804 N N . GLY A 1 216 ? -8.056 -7.342 2.004 1.00 97.19 216 GLY A N 1
ATOM 1805 C CA . GLY A 1 216 ? -8.623 -6.243 2.792 1.00 97.19 216 GLY A CA 1
ATOM 1806 C C . GLY A 1 216 ? -7.710 -5.849 3.955 1.00 97.19 216 GLY A C 1
ATOM 1807 O O . GLY A 1 216 ? -7.284 -6.702 4.729 1.00 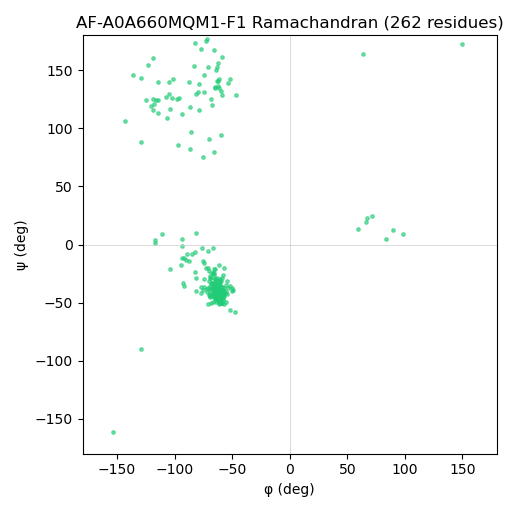97.19 216 GLY A O 1
ATOM 1808 N N . GLY A 1 217 ? -7.401 -4.559 4.064 1.00 95.88 217 GLY A N 1
ATOM 1809 C CA . GLY A 1 217 ? -6.464 -4.020 5.045 1.00 95.88 217 GLY A CA 1
ATOM 1810 C C . GLY A 1 217 ? -4.990 -4.095 4.634 1.00 95.88 217 GLY A C 1
ATOM 1811 O O . GLY A 1 217 ? -4.130 -3.739 5.441 1.00 95.88 217 GLY A O 1
ATOM 1812 N N . GLU A 1 218 ? -4.678 -4.539 3.411 1.00 97.38 218 GLU A N 1
ATOM 1813 C CA . GLU A 1 218 ? -3.304 -4.628 2.910 1.00 97.38 218 GLU A CA 1
ATOM 1814 C C . GLU A 1 218 ? -2.925 -3.478 1.967 1.00 97.38 218 GLU A C 1
ATOM 1816 O O . GLU A 1 218 ? -3.685 -3.058 1.089 1.00 97.38 218 GLU A O 1
ATOM 1821 N N . MET A 1 219 ? -1.671 -3.045 2.103 1.00 97.94 219 MET A N 1
ATOM 1822 C CA . MET A 1 219 ? -0.936 -2.237 1.136 1.00 97.94 219 MET A CA 1
ATOM 1823 C C . MET A 1 219 ? 0.125 -3.106 0.458 1.00 97.94 219 MET A C 1
ATOM 1825 O O . MET A 1 219 ? 0.965 -3.722 1.126 1.00 97.94 219 MET A O 1
ATOM 1829 N N . VAL A 1 220 ? 0.133 -3.134 -0.871 1.00 98.31 220 VAL A N 1
ATOM 1830 C CA . VAL A 1 220 ? 1.106 -3.919 -1.634 1.00 98.31 220 VAL A CA 1
ATOM 1831 C C . VAL A 1 220 ? 1.853 -3.031 -2.616 1.00 98.31 220 VAL A C 1
ATOM 1833 O O . VAL A 1 220 ? 1.256 -2.365 -3.455 1.00 98.31 220 VAL A O 1
ATOM 1836 N N . PHE A 1 221 ? 3.179 -3.050 -2.511 1.00 98.38 221 PHE A N 1
ATOM 1837 C CA . PHE A 1 221 ? 4.099 -2.284 -3.344 1.00 98.38 221 PHE A CA 1
ATOM 1838 C C . PHE A 1 221 ? 4.743 -3.223 -4.365 1.00 98.38 221 PHE A C 1
ATOM 1840 O O . PHE A 1 221 ? 5.458 -4.147 -3.985 1.00 98.38 221 PHE A O 1
ATOM 1847 N N . PHE A 1 222 ? 4.509 -3.000 -5.650 1.00 98.44 222 PHE A N 1
ATOM 1848 C CA . PHE A 1 222 ? 5.117 -3.761 -6.739 1.00 98.44 222 PHE A CA 1
ATOM 1849 C C . PHE A 1 222 ? 6.385 -3.043 -7.216 1.00 98.44 222 PHE A C 1
ATOM 1851 O O . PHE A 1 222 ? 6.296 -1.947 -7.771 1.00 98.44 222 PHE A O 1
ATOM 1858 N N . ASP A 1 223 ? 7.561 -3.637 -6.983 1.00 97.50 223 ASP A N 1
ATOM 1859 C CA . ASP A 1 223 ? 8.817 -3.208 -7.613 1.00 97.50 223 ASP A CA 1
ATOM 1860 C C . ASP A 1 223 ? 8.927 -3.897 -8.973 1.00 97.50 223 ASP A C 1
ATOM 1862 O O . ASP A 1 223 ? 9.319 -5.065 -9.068 1.00 97.50 223 ASP A O 1
ATOM 1866 N N . ARG A 1 224 ? 8.520 -3.163 -10.015 1.00 96.56 224 ARG A N 1
ATOM 1867 C CA . ARG A 1 224 ? 8.054 -3.704 -11.299 1.00 96.56 224 ARG A CA 1
ATOM 1868 C C . ARG A 1 224 ? 6.778 -4.532 -11.176 1.00 96.56 224 ARG A C 1
ATOM 1870 O O . ARG A 1 224 ? 6.357 -4.956 -10.103 1.00 96.56 224 ARG A O 1
ATOM 1877 N N . SER A 1 225 ? 6.137 -4.758 -12.311 1.00 97.94 225 SER A N 1
ATOM 1878 C CA . SER A 1 225 ? 4.804 -5.346 -12.373 1.00 97.94 225 SER A CA 1
ATOM 1879 C C . SER A 1 225 ? 4.561 -6.080 -13.691 1.00 97.94 225 SER A C 1
ATOM 1881 O O . SER A 1 225 ? 5.496 -6.432 -14.417 1.00 97.94 225 SER A O 1
ATOM 1883 N N . TRP A 1 226 ? 3.289 -6.311 -14.020 1.00 98.25 226 TRP A N 1
ATOM 1884 C CA . TRP A 1 226 ? 2.877 -6.770 -15.343 1.00 98.25 226 TRP A CA 1
ATOM 1885 C C . TRP A 1 226 ? 3.329 -5.824 -16.466 1.00 98.25 226 TRP A C 1
ATOM 1887 O O . TRP A 1 226 ? 3.500 -6.277 -17.597 1.00 98.25 226 TRP A O 1
ATOM 1897 N N . TYR A 1 227 ? 3.644 -4.558 -16.173 1.00 98.12 227 TYR A N 1
ATOM 1898 C CA . TYR A 1 227 ? 4.221 -3.625 -17.145 1.00 98.12 227 TYR A CA 1
ATOM 1899 C C . TYR A 1 227 ? 5.643 -3.978 -17.611 1.00 98.12 227 TYR A C 1
ATOM 1901 O O . TYR A 1 227 ? 6.125 -3.361 -18.561 1.00 98.12 227 TYR A O 1
ATOM 1909 N N . ASN A 1 228 ? 6.282 -5.030 -17.081 1.00 96.25 228 ASN A N 1
ATOM 1910 C CA . ASN A 1 228 ? 7.482 -5.612 -17.697 1.00 96.25 228 ASN A CA 1
ATOM 1911 C C . ASN A 1 228 ? 7.280 -5.904 -19.195 1.00 96.25 228 ASN A C 1
ATOM 1913 O O . ASN A 1 228 ? 8.157 -5.590 -20.006 1.00 96.25 228 ASN A O 1
ATOM 1917 N N . ARG A 1 229 ? 6.096 -6.404 -19.570 1.00 96.56 229 ARG A N 1
ATOM 1918 C CA . ARG A 1 229 ? 5.707 -6.646 -20.963 1.00 96.56 229 ARG A CA 1
ATOM 1919 C C . ARG A 1 229 ? 5.528 -5.373 -21.779 1.00 96.56 229 ARG A C 1
ATOM 1921 O O . ARG A 1 229 ? 5.724 -5.405 -22.982 1.00 96.56 229 ARG A O 1
ATOM 1928 N N . ALA A 1 230 ? 5.235 -4.245 -21.142 1.00 95.88 230 ALA A N 1
ATOM 1929 C CA . ALA A 1 230 ? 5.178 -2.936 -21.790 1.00 95.88 230 ALA A CA 1
ATOM 1930 C C . ALA A 1 230 ? 6.550 -2.241 -21.903 1.00 95.88 230 ALA A C 1
ATOM 1932 O O . ALA A 1 230 ? 6.646 -1.197 -22.545 1.00 95.88 230 ALA A O 1
ATOM 1933 N N . GLY A 1 231 ? 7.593 -2.786 -21.269 1.00 93.38 231 GLY A N 1
ATOM 1934 C CA . GLY A 1 231 ? 8.896 -2.138 -21.139 1.00 93.38 231 GLY A CA 1
ATOM 1935 C C . GLY A 1 231 ? 10.048 -3.034 -21.571 1.00 93.38 231 GLY A C 1
ATOM 1936 O O . GLY A 1 231 ? 10.475 -3.001 -22.721 1.00 93.38 231 GLY A O 1
ATOM 1937 N N . VAL A 1 232 ? 10.591 -3.809 -20.631 1.00 93.25 232 VAL A N 1
ATOM 1938 C CA . VAL A 1 232 ? 11.836 -4.562 -20.846 1.00 93.25 232 VAL A CA 1
ATOM 1939 C C . VAL A 1 232 ? 11.670 -5.736 -21.810 1.00 93.25 232 VAL A C 1
ATOM 1941 O O . VAL A 1 232 ? 12.566 -5.982 -22.613 1.00 93.25 232 VAL A O 1
ATOM 1944 N N . GLU A 1 233 ? 10.540 -6.450 -21.768 1.00 94.12 233 GLU A N 1
ATOM 1945 C CA . GLU A 1 233 ? 10.348 -7.645 -22.599 1.00 94.12 233 GLU A CA 1
ATOM 1946 C C . GLU A 1 233 ? 10.432 -7.355 -24.108 1.00 94.12 233 GLU A C 1
ATOM 1948 O O . GLU A 1 233 ? 11.193 -8.055 -24.778 1.00 94.12 233 GLU A O 1
ATOM 1953 N N . PRO A 1 234 ? 9.725 -6.353 -24.676 1.00 94.44 234 PRO A N 1
ATOM 1954 C CA . PRO A 1 234 ? 9.809 -6.068 -26.109 1.00 94.44 234 PRO A CA 1
ATOM 1955 C C . PRO A 1 234 ? 11.175 -5.504 -26.513 1.00 94.44 234 PRO A C 1
ATOM 1957 O O . PRO A 1 234 ? 11.675 -5.851 -27.579 1.00 94.44 234 PRO A O 1
ATOM 1960 N N . VAL A 1 235 ? 11.811 -4.691 -25.659 1.00 92.94 235 VAL A N 1
ATOM 1961 C CA . VAL A 1 235 ? 13.144 -4.117 -25.929 1.00 92.94 235 VAL A CA 1
ATOM 1962 C C . VAL A 1 235 ? 14.214 -5.204 -26.017 1.00 92.94 235 VAL A C 1
ATOM 1964 O O . VAL A 1 235 ? 15.110 -5.115 -26.850 1.00 92.94 235 VAL A O 1
ATOM 1967 N N . MET A 1 236 ? 14.111 -6.237 -25.180 1.00 93.25 236 MET A N 1
ATOM 1968 C CA . MET A 1 236 ? 15.075 -7.340 -25.132 1.00 93.25 236 MET A CA 1
ATOM 1969 C C . MET A 1 236 ? 14.677 -8.547 -25.996 1.00 93.25 236 MET A C 1
ATOM 1971 O O . MET A 1 236 ? 15.401 -9.538 -26.030 1.00 93.25 236 MET A O 1
ATOM 1975 N N . GLY A 1 237 ? 13.526 -8.501 -26.675 1.00 93.50 237 GLY A N 1
ATOM 1976 C CA . GLY A 1 237 ? 13.036 -9.611 -27.497 1.00 93.50 237 GLY A CA 1
ATOM 1977 C C . GLY A 1 237 ? 12.549 -10.830 -26.700 1.00 93.50 237 GLY A C 1
ATOM 1978 O O . GLY A 1 237 ? 12.538 -11.941 -27.221 1.00 93.50 237 GLY A O 1
ATOM 1979 N N . PHE A 1 238 ? 12.137 -10.653 -25.441 1.00 92.62 238 PHE A N 1
ATOM 1980 C CA . PHE A 1 238 ? 11.615 -11.736 -24.591 1.00 92.62 238 PHE A CA 1
ATOM 1981 C C . PHE A 1 238 ? 10.136 -12.059 -24.835 1.00 92.62 238 PHE A C 1
ATOM 1983 O O . PHE A 1 238 ? 9.613 -13.014 -24.260 1.00 92.62 238 PHE A O 1
ATOM 1990 N N . VAL A 1 239 ? 9.459 -11.272 -25.670 1.00 95.00 239 VAL A N 1
ATOM 1991 C CA . VAL A 1 239 ? 8.039 -11.417 -25.991 1.00 95.00 239 VAL A CA 1
ATOM 1992 C C . VAL A 1 239 ? 7.819 -11.262 -27.493 1.00 95.00 239 VAL A C 1
ATOM 1994 O O . VAL A 1 239 ? 8.498 -10.480 -28.157 1.00 95.00 239 VAL A O 1
ATOM 1997 N N . SER A 1 240 ? 6.857 -12.005 -28.041 1.00 95.44 240 SER A N 1
ATOM 1998 C CA . SER A 1 240 ? 6.455 -11.839 -29.439 1.00 95.44 240 SER A CA 1
ATOM 1999 C C . SER A 1 240 ? 5.706 -10.517 -29.642 1.00 95.44 240 SER A C 1
ATOM 2001 O O . SER A 1 240 ? 5.016 -10.042 -28.737 1.00 95.44 240 SER A O 1
ATOM 2003 N N . LYS A 1 241 ? 5.764 -9.953 -30.857 1.00 96.19 241 LYS A N 1
ATOM 2004 C CA . LYS A 1 241 ? 5.003 -8.741 -31.210 1.00 96.19 241 LYS A CA 1
ATOM 2005 C C . LYS A 1 241 ? 3.504 -8.902 -30.925 1.00 96.19 241 LYS A C 1
ATOM 2007 O O . LYS A 1 241 ? 2.895 -8.015 -30.341 1.00 96.19 241 LYS A O 1
ATOM 2012 N N . LYS A 1 242 ? 2.942 -10.067 -31.264 1.00 96.31 242 LYS A N 1
ATOM 2013 C CA . LYS A 1 242 ? 1.536 -10.390 -31.002 1.00 96.31 242 LYS A CA 1
ATOM 2014 C C . LYS A 1 242 ? 1.222 -10.371 -29.502 1.00 96.31 242 LYS A C 1
ATOM 2016 O O . LYS A 1 242 ? 0.316 -9.669 -29.082 1.00 96.31 242 LYS A O 1
ATOM 2021 N N . SER A 1 243 ? 2.007 -11.073 -28.683 1.00 94.88 243 SER A N 1
ATOM 2022 C CA . SER A 1 243 ? 1.786 -11.132 -27.228 1.00 94.88 243 SER A CA 1
ATOM 2023 C C . SER A 1 243 ? 1.958 -9.775 -26.534 1.00 94.88 243 SER A C 1
ATOM 2025 O O . SER A 1 243 ? 1.317 -9.525 -25.515 1.00 94.88 243 SER A O 1
ATOM 2027 N N . TYR A 1 244 ? 2.819 -8.907 -27.068 1.00 97.38 244 TYR A N 1
ATOM 2028 C CA . TYR A 1 244 ? 2.946 -7.517 -26.632 1.00 97.38 244 TYR A CA 1
ATOM 2029 C C . TYR A 1 244 ? 1.682 -6.702 -26.947 1.00 97.38 244 TYR A C 1
ATOM 2031 O O . TYR A 1 244 ? 1.137 -6.048 -26.060 1.00 97.38 244 TYR A O 1
ATOM 2039 N N . GLU A 1 245 ? 1.187 -6.773 -28.185 1.00 97.38 245 GLU A N 1
ATOM 2040 C CA . GLU A 1 245 ? -0.037 -6.080 -28.606 1.00 97.38 245 GLU A CA 1
ATOM 2041 C C . GLU A 1 245 ? -1.275 -6.568 -27.844 1.00 97.38 245 GLU A C 1
ATOM 2043 O O . GLU A 1 245 ? -2.103 -5.752 -27.436 1.00 97.38 245 GLU A O 1
ATOM 2048 N N . ASP A 1 246 ? -1.383 -7.879 -27.618 1.00 96.94 246 ASP A N 1
ATOM 2049 C CA . ASP A 1 246 ? -2.452 -8.481 -26.819 1.00 96.94 246 ASP A CA 1
ATOM 2050 C C . ASP A 1 246 ? -2.404 -7.948 -25.377 1.00 96.94 246 ASP A C 1
ATOM 2052 O O . ASP A 1 246 ? -3.408 -7.467 -24.856 1.00 96.94 246 ASP A O 1
ATOM 2056 N N . PHE A 1 247 ? -1.216 -7.890 -24.762 1.00 98.12 247 PHE A N 1
ATOM 2057 C CA . PHE A 1 247 ? -1.053 -7.320 -23.422 1.00 98.12 247 PHE A CA 1
ATOM 2058 C C . PHE A 1 247 ? -1.507 -5.859 -23.325 1.00 98.12 247 PHE A C 1
ATOM 2060 O O . PHE A 1 247 ? -2.182 -5.503 -22.360 1.00 98.12 247 PHE A O 1
ATOM 2067 N N . LEU A 1 248 ? -1.174 -5.014 -24.307 1.00 98.06 248 LEU A N 1
ATOM 2068 C CA . LEU A 1 248 ? -1.589 -3.606 -24.298 1.00 98.06 248 LEU A CA 1
ATOM 2069 C C . LEU A 1 248 ? -3.111 -3.435 -24.394 1.00 98.06 248 LEU A C 1
ATOM 2071 O O . LEU A 1 248 ? -3.650 -2.465 -23.861 1.00 98.06 248 LEU A O 1
ATOM 2075 N N . LYS A 1 249 ? -3.809 -4.366 -25.053 1.00 97.81 249 LYS A N 1
ATOM 2076 C CA . LYS A 1 249 ? -5.279 -4.387 -25.116 1.00 97.81 249 LYS A CA 1
ATOM 2077 C C . LYS A 1 249 ? -5.897 -4.918 -23.822 1.00 97.81 249 LYS A C 1
ATOM 2079 O O . LYS A 1 249 ? -6.940 -4.422 -23.395 1.00 97.81 249 LYS A O 1
ATOM 2084 N N . ASP A 1 250 ? -5.253 -5.898 -23.196 1.00 97.75 250 ASP A N 1
ATOM 2085 C CA . ASP A 1 250 ? -5.781 -6.599 -22.026 1.00 97.75 250 ASP A CA 1
ATOM 2086 C C . ASP A 1 250 ? -5.558 -5.837 -20.716 1.00 97.75 250 ASP A C 1
ATOM 2088 O O . ASP A 1 250 ? -6.456 -5.803 -19.870 1.00 97.75 250 ASP A O 1
ATOM 2092 N N . VAL A 1 251 ? -4.393 -5.199 -20.535 1.00 98.44 251 VAL A N 1
ATOM 2093 C CA . VAL A 1 251 ? -4.008 -4.573 -19.257 1.00 98.44 251 VAL A CA 1
ATOM 2094 C C . VAL A 1 251 ? -5.023 -3.545 -18.734 1.00 98.44 251 VAL A C 1
ATOM 2096 O O . VAL A 1 251 ? -5.351 -3.621 -17.548 1.00 98.44 251 VAL A O 1
ATOM 2099 N N . PRO A 1 252 ? -5.643 -2.668 -19.555 1.00 98.44 252 PRO A N 1
ATOM 2100 C CA . PRO A 1 252 ? -6.629 -1.724 -19.035 1.00 98.44 252 PRO A CA 1
ATOM 2101 C C . PRO A 1 252 ? -7.909 -2.426 -18.567 1.00 98.44 252 PRO A C 1
ATOM 2103 O O . PRO A 1 252 ? -8.559 -1.978 -17.626 1.00 98.44 252 PRO A O 1
ATOM 2106 N N . ASN A 1 253 ? -8.297 -3.527 -19.219 1.00 98.31 253 ASN A N 1
ATOM 2107 C CA . ASN A 1 253 ? -9.468 -4.306 -18.818 1.00 98.31 253 ASN A CA 1
ATOM 2108 C C . ASN A 1 253 ? -9.195 -5.072 -17.524 1.00 98.31 253 ASN A C 1
ATOM 2110 O O . ASN A 1 253 ? -10.039 -5.074 -16.627 1.00 98.31 253 ASN A O 1
ATOM 2114 N N . PHE A 1 254 ? -7.999 -5.645 -17.397 1.00 98.25 254 PHE A N 1
ATOM 2115 C CA . PHE A 1 254 ? -7.536 -6.274 -16.168 1.00 98.25 254 PHE A CA 1
ATOM 2116 C C . PHE A 1 254 ? -7.572 -5.291 -14.987 1.00 98.25 254 PHE A C 1
ATOM 2118 O O . PHE A 1 254 ? -8.214 -5.568 -13.975 1.00 98.25 254 PHE A O 1
ATOM 2125 N N . GLU A 1 255 ? -6.995 -4.097 -15.130 1.00 98.50 255 GLU A N 1
ATOM 2126 C CA . GLU A 1 255 ? -6.985 -3.083 -14.065 1.00 98.50 255 GLU A CA 1
ATOM 2127 C C . GLU A 1 255 ? -8.390 -2.560 -13.733 1.00 98.50 255 GLU A C 1
ATOM 2129 O O . GLU A 1 255 ? -8.723 -2.391 -12.558 1.00 98.50 255 GLU A O 1
ATOM 2134 N N . LYS A 1 256 ? -9.274 -2.403 -14.730 1.00 98.50 256 LYS A N 1
ATOM 2135 C CA . LYS A 1 256 ? -10.694 -2.085 -14.489 1.00 98.50 256 LYS A CA 1
ATOM 2136 C C . LYS A 1 256 ? -11.378 -3.137 -13.618 1.00 98.50 256 LYS A C 1
ATOM 2138 O O . LYS A 1 256 ? -12.183 -2.773 -12.761 1.00 98.50 256 LYS A O 1
ATOM 2143 N N . MET A 1 257 ? -11.077 -4.423 -13.809 1.00 98.31 257 MET A N 1
ATOM 2144 C CA . MET A 1 257 ? -11.612 -5.487 -12.952 1.00 98.31 257 MET A CA 1
ATOM 2145 C C . MET A 1 257 ? -11.100 -5.355 -11.514 1.00 98.31 257 MET A C 1
ATOM 2147 O O . MET A 1 257 ? -11.890 -5.495 -10.578 1.00 98.31 257 MET A O 1
ATOM 2151 N N . LEU A 1 258 ? -9.818 -5.021 -11.325 1.00 98.25 258 LEU A N 1
ATOM 2152 C CA . LEU A 1 258 ? -9.243 -4.789 -9.995 1.00 98.25 258 LEU A CA 1
ATOM 2153 C C . LEU A 1 258 ? -9.934 -3.618 -9.290 1.00 98.25 258 LEU A C 1
ATOM 2155 O O . LEU A 1 258 ? -10.407 -3.778 -8.161 1.00 98.25 258 LEU A O 1
ATOM 2159 N N . VAL A 1 259 ? -10.084 -2.484 -9.978 1.00 98.38 259 VAL A N 1
ATOM 2160 C CA . VAL A 1 259 ? -10.760 -1.294 -9.442 1.00 98.38 259 VAL A CA 1
ATOM 2161 C C . VAL A 1 259 ? -12.222 -1.586 -9.115 1.00 98.38 259 VAL A C 1
ATOM 2163 O O . VAL A 1 259 ? -12.695 -1.241 -8.031 1.00 98.38 259 VAL A O 1
ATOM 2166 N N . LYS A 1 260 ? -12.935 -2.293 -10.001 1.00 97.88 260 LYS A N 1
ATOM 2167 C CA . LYS A 1 260 ? -14.323 -2.722 -9.762 1.00 97.88 260 LYS A CA 1
ATOM 2168 C C . LYS A 1 260 ? -14.441 -3.634 -8.538 1.00 97.88 260 LYS A C 1
ATOM 2170 O O . LYS A 1 260 ? -15.450 -3.586 -7.844 1.00 97.88 260 LYS A O 1
ATOM 2175 N N . SER A 1 261 ? -13.410 -4.427 -8.242 1.00 97.00 261 SER A N 1
ATOM 2176 C CA . SER A 1 261 ? -13.351 -5.259 -7.034 1.00 97.00 261 SER A CA 1
ATOM 2177 C C . SER A 1 261 ? -13.034 -4.474 -5.750 1.00 97.00 261 SER A C 1
ATOM 2179 O O . SER A 1 261 ? -12.972 -5.070 -4.675 1.00 97.00 261 SER A O 1
ATOM 2181 N N . GLY A 1 262 ? -12.793 -3.162 -5.836 1.00 96.88 262 GLY A N 1
ATOM 2182 C CA . GLY A 1 262 ? -12.466 -2.303 -4.696 1.00 96.88 262 GLY A CA 1
ATOM 2183 C C . GLY A 1 262 ? -10.973 -2.200 -4.375 1.00 96.88 262 GLY A C 1
ATOM 2184 O O . GLY A 1 262 ? -10.635 -1.720 -3.297 1.00 96.88 262 GLY A O 1
ATOM 2185 N N . ILE A 1 263 ? -10.084 -2.654 -5.267 1.00 98.12 263 ILE A N 1
ATOM 2186 C CA . ILE A 1 263 ? -8.653 -2.329 -5.170 1.00 98.12 263 ILE A CA 1
ATOM 2187 C C . ILE A 1 263 ? -8.461 -0.875 -5.610 1.00 98.12 263 ILE A C 1
ATOM 2189 O O . ILE A 1 263 ? -9.014 -0.452 -6.626 1.00 98.12 263 ILE A O 1
ATOM 2193 N N . LYS A 1 264 ? -7.735 -0.111 -4.799 1.00 93.31 264 LYS A N 1
ATOM 2194 C CA . LYS A 1 264 ? -7.332 1.269 -5.057 1.00 93.31 264 LYS A CA 1
ATOM 2195 C C . LYS A 1 264 ? -5.891 1.319 -5.528 1.00 93.31 264 LYS A C 1
ATOM 2197 O O . LYS A 1 264 ? -5.093 0.485 -5.039 1.00 93.31 264 LYS A O 1
#

Sequence (264 aa):
MSSLFYQIFNKNIELKEDVIKDFLVDVEKLFKKFQEDGDIDNLRVLKNKIEHLLESKPKKLTKDAKREYKLIDDFLDRINDFLSIKEKQLKAEQKAKIVDVVKEVESTYKKCADIPEERQKKYKKVCVKKSKIKYEKEIIELQLELLKLQNHIKETGQKLLIIFEGRDAAGKGGTIKRFREYLNPRGARVVALEKPNEIERTQWYFQRYITHLPAGGEMVFFDRSWYNRAGVEPVMGFVSKKSYEDFLKDVPNFEKMLVKSGIK